Protein AF-A0A7R8X0D4-F1 (afdb_monomer_lite)

Radius of gyration: 21.08 Å; chains: 1; bounding box: 54×40×56 Å

Structure (mmCIF, N/CA/C/O backbone):
data_AF-A0A7R8X0D4-F1
#
_entry.id   AF-A0A7R8X0D4-F1
#
loop_
_atom_site.group_PDB
_atom_site.id
_atom_site.type_symbol
_atom_site.label_atom_id
_atom_site.label_alt_id
_atom_site.label_comp_id
_atom_site.label_asym_id
_atom_site.label_entity_id
_atom_site.label_seq_id
_atom_site.pdbx_PDB_ins_code
_atom_site.Cartn_x
_atom_site.Cartn_y
_atom_site.Cartn_z
_atom_site.occupancy
_atom_site.B_iso_or_equiv
_atom_site.auth_seq_id
_atom_site.auth_comp_id
_atom_site.auth_asym_id
_atom_site.auth_atom_id
_atom_site.pdbx_PDB_model_num
ATOM 1 N N . MET A 1 1 ? 10.640 -3.646 -10.335 1.00 88.88 1 MET A N 1
ATOM 2 C CA . MET A 1 1 ? 11.827 -2.993 -9.739 1.00 88.88 1 MET A CA 1
ATOM 3 C C . MET A 1 1 ? 11.578 -1.489 -9.757 1.00 88.88 1 MET A C 1
ATOM 5 O O . MET A 1 1 ? 11.240 -1.005 -10.831 1.00 88.88 1 MET A O 1
ATOM 9 N N . PRO A 1 2 ? 11.705 -0.766 -8.628 1.00 93.50 2 PRO A N 1
ATOM 10 C CA . PRO A 1 2 ? 11.582 0.695 -8.592 1.00 93.50 2 PRO A CA 1
ATOM 11 C C . PRO A 1 2 ? 12.563 1.398 -9.536 1.00 93.50 2 PRO A C 1
ATOM 13 O O . PRO A 1 2 ? 13.669 0.903 -9.765 1.00 93.50 2 PRO A O 1
ATOM 16 N N . LEU A 1 3 ? 12.187 2.575 -10.041 1.00 95.31 3 LEU A N 1
ATOM 17 C CA . LEU A 1 3 ? 12.964 3.289 -11.057 1.00 95.31 3 LEU A CA 1
ATOM 18 C C . LEU A 1 3 ? 14.412 3.579 -10.631 1.00 95.31 3 LEU A C 1
ATOM 20 O O . LEU A 1 3 ? 15.323 3.387 -11.431 1.00 95.31 3 LEU A O 1
ATOM 24 N N . GLU A 1 4 ? 14.651 3.999 -9.387 1.00 95.19 4 GLU A N 1
ATOM 25 C CA . GLU A 1 4 ? 16.015 4.282 -8.912 1.00 95.19 4 GLU A CA 1
ATOM 26 C C . GLU A 1 4 ? 16.893 3.025 -8.874 1.00 95.19 4 GLU A C 1
ATOM 28 O O . GLU A 1 4 ? 18.046 3.064 -9.298 1.00 95.19 4 GLU A O 1
ATOM 33 N N . GLN A 1 5 ? 16.335 1.877 -8.480 1.00 95.12 5 GLN A N 1
ATOM 34 C CA . GLN A 1 5 ? 17.054 0.601 -8.547 1.00 95.12 5 GLN A CA 1
ATOM 35 C C . GLN A 1 5 ? 17.355 0.215 -10.001 1.00 95.12 5 GLN A C 1
ATOM 37 O O . GLN A 1 5 ? 18.458 -0.236 -10.306 1.00 95.12 5 GLN A O 1
ATOM 42 N N . MET A 1 6 ? 16.412 0.459 -10.919 1.00 96.44 6 MET A N 1
ATOM 43 C CA . MET A 1 6 ? 16.622 0.216 -12.347 1.00 96.44 6 MET A CA 1
ATOM 44 C C . MET A 1 6 ? 17.713 1.133 -12.916 1.00 96.44 6 MET A C 1
ATOM 46 O O . MET A 1 6 ? 18.573 0.673 -13.662 1.00 96.44 6 MET A O 1
ATOM 50 N N . LYS A 1 7 ? 17.746 2.415 -12.535 1.00 97.50 7 LYS A N 1
ATOM 51 C CA . LYS A 1 7 ? 18.814 3.348 -12.930 1.00 97.50 7 LYS A CA 1
ATOM 52 C C . LYS A 1 7 ? 20.186 2.878 -12.452 1.00 97.50 7 LYS A C 1
ATOM 54 O O . LYS A 1 7 ? 21.132 2.914 -13.243 1.00 97.50 7 LYS A O 1
ATOM 59 N N . SER A 1 8 ? 20.290 2.412 -11.208 1.00 97.38 8 SER A N 1
ATOM 60 C CA . SER A 1 8 ? 21.533 1.847 -10.667 1.00 97.38 8 SER A CA 1
ATOM 61 C C . SER A 1 8 ? 21.972 0.612 -11.452 1.00 97.38 8 SER A C 1
ATOM 63 O O . SER A 1 8 ? 23.103 0.569 -11.926 1.00 97.38 8 SER A O 1
ATOM 65 N N . TRP A 1 9 ? 21.056 -0.323 -11.715 1.00 96.75 9 TRP A N 1
ATOM 66 C CA . TRP A 1 9 ? 21.341 -1.537 -12.488 1.00 96.75 9 TRP A CA 1
ATOM 67 C C . TRP A 1 9 ? 21.812 -1.241 -13.922 1.00 96.75 9 TRP A C 1
ATOM 69 O O . TRP A 1 9 ? 22.741 -1.873 -14.425 1.00 96.75 9 TRP A O 1
ATOM 79 N N . PHE A 1 10 ? 21.219 -0.245 -14.591 1.00 97.12 10 PHE A N 1
ATOM 80 C CA . PHE A 1 10 ? 21.691 0.203 -15.909 1.00 97.12 10 PHE A CA 1
ATOM 81 C C . PHE A 1 10 ? 23.085 0.841 -15.827 1.00 97.12 10 PHE A C 1
ATOM 83 O O . PHE A 1 10 ? 23.936 0.562 -16.675 1.00 97.12 10 PHE A O 1
ATOM 90 N N . SER A 1 11 ? 23.333 1.647 -14.792 1.00 96.31 11 SER A N 1
ATOM 91 C CA . SER A 1 11 ? 24.621 2.322 -14.581 1.00 96.31 11 SER A CA 1
ATOM 92 C C . SER A 1 11 ? 25.756 1.324 -14.335 1.00 96.31 11 SER A C 1
ATOM 94 O O . SER A 1 11 ? 26.822 1.451 -14.935 1.00 96.31 11 SER A O 1
ATOM 96 N N . GLU A 1 12 ? 25.511 0.276 -13.544 1.00 96.38 12 GLU A N 1
ATOM 97 C CA . GLU A 1 12 ? 26.451 -0.836 -13.316 1.00 96.38 12 GLU A CA 1
ATOM 98 C C . GLU A 1 12 ? 26.830 -1.570 -14.613 1.00 96.38 12 GLU A C 1
ATOM 100 O O . GLU A 1 12 ? 27.924 -2.121 -14.733 1.00 96.38 12 GLU A O 1
ATOM 105 N N . LYS A 1 13 ? 25.953 -1.535 -15.621 1.00 93.44 13 LYS A N 1
ATOM 106 C CA . LYS A 1 13 ? 26.149 -2.155 -16.942 1.00 93.44 13 LYS A CA 1
ATOM 107 C C . LYS A 1 13 ? 26.694 -1.193 -17.999 1.00 93.44 13 LYS A C 1
ATOM 109 O O . LYS A 1 13 ? 26.695 -1.521 -19.193 1.00 93.44 13 LYS A O 1
ATOM 114 N N . GLY A 1 14 ? 27.146 -0.014 -17.573 1.00 95.31 14 GLY A N 1
ATOM 115 C CA . GLY A 1 14 ? 27.717 1.012 -18.440 1.00 95.31 14 GLY A CA 1
ATOM 116 C C . GLY A 1 14 ? 26.693 1.717 -19.330 1.00 95.31 14 GLY A C 1
ATOM 117 O O . GLY A 1 14 ? 27.080 2.319 -20.331 1.00 95.31 14 GLY A O 1
ATOM 118 N N . GLU A 1 15 ? 25.400 1.642 -19.005 1.00 96.62 15 GLU A N 1
ATOM 119 C CA . GLU A 1 15 ? 24.364 2.409 -19.695 1.00 96.62 15 GLU A CA 1
ATOM 120 C C . GLU A 1 15 ? 24.004 3.675 -18.921 1.00 96.62 15 GLU A C 1
ATOM 122 O O . GLU A 1 15 ? 23.933 3.664 -17.692 1.00 96.62 15 GLU A O 1
ATOM 127 N N . PRO A 1 16 ? 23.697 4.776 -19.619 1.00 96.06 16 PRO A N 1
ATOM 128 C CA . PRO A 1 16 ? 23.249 5.987 -18.959 1.00 96.06 16 PRO A CA 1
ATOM 129 C C . PRO A 1 16 ? 21.852 5.799 -18.346 1.00 96.06 16 PRO A C 1
ATOM 131 O O . PRO A 1 16 ? 20.973 5.166 -18.936 1.00 96.06 16 PRO A O 1
ATOM 134 N N . ALA A 1 17 ? 21.610 6.440 -17.200 1.00 94.75 17 ALA A N 1
ATOM 135 C CA . ALA A 1 17 ? 20.380 6.302 -16.413 1.00 94.75 17 ALA A CA 1
ATOM 136 C C . ALA A 1 17 ? 19.076 6.585 -17.192 1.00 94.75 17 ALA A C 1
ATOM 138 O O . ALA A 1 17 ? 18.027 6.030 -16.870 1.00 94.75 17 ALA A O 1
ATOM 139 N N . PHE A 1 18 ? 19.109 7.404 -18.251 1.00 96.38 18 PHE A N 1
ATOM 140 C CA . PHE A 1 18 ? 17.915 7.655 -19.068 1.00 96.38 18 PHE A CA 1
ATOM 141 C C . PHE A 1 18 ? 17.433 6.407 -19.832 1.00 96.38 18 PHE A C 1
ATOM 143 O O . PHE A 1 18 ? 16.261 6.340 -20.199 1.00 96.38 18 PHE A O 1
ATOM 150 N N . ARG A 1 19 ? 18.297 5.405 -20.064 1.00 97.56 19 ARG A N 1
ATOM 151 C CA . ARG A 1 19 ? 17.894 4.123 -20.668 1.00 97.56 19 ARG A CA 1
ATOM 152 C C . ARG A 1 19 ? 16.987 3.324 -19.740 1.00 97.56 19 ARG A C 1
ATOM 154 O O . ARG A 1 19 ? 15.997 2.779 -20.218 1.00 97.56 19 ARG A O 1
ATOM 161 N N . ALA A 1 20 ? 17.255 3.348 -18.433 1.00 97.19 20 ALA A N 1
ATOM 162 C CA . ALA A 1 20 ? 16.349 2.781 -17.438 1.00 97.19 20 ALA A CA 1
ATOM 163 C C . ALA A 1 20 ? 14.970 3.448 -17.515 1.00 97.19 20 ALA A C 1
ATOM 165 O O . ALA A 1 20 ? 13.962 2.759 -17.581 1.00 97.19 20 ALA A O 1
ATOM 166 N N . VAL A 1 21 ? 14.920 4.782 -17.622 1.00 97.19 21 VAL A N 1
ATOM 167 C CA . VAL A 1 21 ? 13.653 5.523 -17.772 1.00 97.19 21 VAL A CA 1
ATOM 168 C C . VAL A 1 21 ? 12.889 5.095 -19.030 1.00 97.19 21 VAL A C 1
ATOM 170 O O . VAL A 1 21 ? 11.674 4.930 -18.981 1.00 97.19 21 VAL A O 1
ATOM 173 N N . GLN A 1 22 ? 13.574 4.890 -20.160 1.00 96.88 22 GLN A N 1
ATOM 174 C CA . GLN A 1 22 ? 12.923 4.419 -21.387 1.00 96.88 22 GLN A CA 1
ATOM 175 C C . GLN A 1 22 ? 12.294 3.035 -21.206 1.00 96.88 22 GLN A C 1
ATOM 177 O O . GLN A 1 22 ? 11.129 2.863 -21.558 1.00 96.88 22 GLN A O 1
ATOM 182 N N . VAL A 1 23 ? 13.039 2.077 -20.644 1.00 97.19 23 VAL A N 1
ATOM 183 C CA . VAL A 1 23 ? 12.527 0.724 -20.368 1.00 97.19 23 VAL A CA 1
ATOM 184 C C . VAL A 1 23 ? 11.370 0.774 -19.378 1.00 97.19 23 VAL A C 1
ATOM 186 O O . VAL A 1 23 ? 10.328 0.183 -19.631 1.00 97.19 23 VAL A O 1
ATOM 189 N N . TYR A 1 24 ? 11.506 1.543 -18.301 1.00 96.88 24 TYR A N 1
ATOM 190 C CA . TYR A 1 24 ? 10.478 1.692 -17.275 1.00 96.88 24 TYR A CA 1
ATOM 191 C C . TYR A 1 24 ? 9.136 2.163 -17.855 1.00 96.88 24 TYR A C 1
ATOM 193 O O . TYR A 1 24 ? 8.097 1.574 -17.563 1.00 96.88 24 TYR A O 1
ATOM 201 N N . LYS A 1 25 ? 9.157 3.154 -18.758 1.00 93.75 25 LYS A N 1
ATOM 202 C CA . LYS A 1 25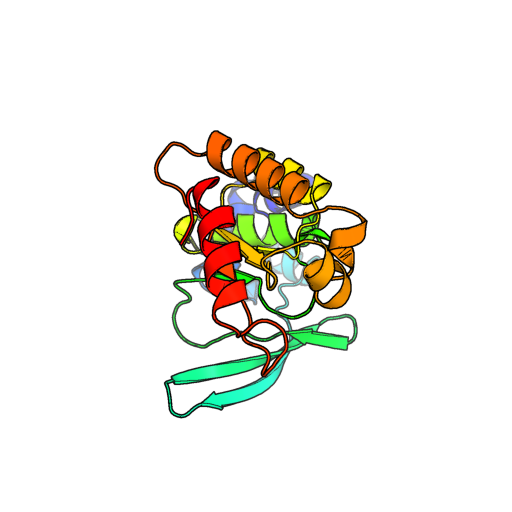 ? 7.947 3.627 -19.451 1.00 93.75 25 LYS A CA 1
ATOM 203 C C . LYS A 1 25 ? 7.360 2.572 -20.393 1.00 93.75 25 LYS A C 1
ATOM 205 O O . LYS A 1 25 ? 6.142 2.435 -20.448 1.00 93.75 25 LYS A O 1
ATOM 210 N N . TRP A 1 26 ? 8.191 1.816 -21.116 1.00 94.81 26 TRP A N 1
ATOM 211 C CA . TRP A 1 26 ? 7.699 0.711 -21.951 1.00 94.81 26 TRP A CA 1
ATOM 212 C C . TRP A 1 26 ? 6.967 -0.344 -21.125 1.00 94.81 26 TRP A C 1
ATOM 214 O O . TRP A 1 26 ? 5.867 -0.748 -21.492 1.00 94.81 26 TRP A O 1
ATOM 224 N N . VAL A 1 27 ? 7.542 -0.728 -19.987 1.00 93.94 27 VAL A N 1
ATOM 225 C CA . VAL A 1 27 ? 6.950 -1.736 -19.104 1.00 93.94 27 VAL A CA 1
ATOM 226 C C . VAL A 1 27 ? 5.653 -1.225 -18.484 1.00 93.94 27 VAL A C 1
ATOM 228 O O . VAL A 1 27 ? 4.626 -1.888 -18.572 1.00 93.94 27 VAL A O 1
ATOM 231 N N . HIS A 1 28 ? 5.673 -0.043 -17.869 1.00 90.44 28 HIS A N 1
ATOM 232 C CA . HIS A 1 28 ? 4.577 0.379 -16.994 1.00 90.44 28 HIS A CA 1
ATOM 233 C C . HIS A 1 28 ? 3.523 1.263 -17.667 1.00 90.44 28 HIS A C 1
ATOM 235 O O . HIS A 1 28 ? 2.354 1.170 -17.308 1.00 90.44 28 HIS A O 1
ATOM 241 N N . GLN A 1 29 ? 3.897 2.090 -18.649 1.00 86.81 29 GLN A N 1
ATOM 242 C CA . GLN A 1 29 ? 2.937 2.937 -19.371 1.00 86.81 29 GLN A CA 1
ATOM 243 C C . GLN A 1 29 ? 2.408 2.257 -20.632 1.00 86.81 29 GLN A C 1
ATOM 245 O O . GLN A 1 29 ? 1.229 2.393 -20.950 1.00 86.81 29 GLN A O 1
ATOM 250 N N . ALA A 1 30 ? 3.274 1.548 -21.363 1.00 86.69 30 ALA A N 1
ATOM 251 C CA . ALA A 1 30 ? 2.885 0.862 -22.595 1.00 86.69 30 ALA A CA 1
ATOM 252 C C . ALA A 1 30 ? 2.497 -0.611 -22.380 1.00 86.69 30 ALA A C 1
ATOM 254 O O . ALA A 1 30 ? 1.930 -1.209 -23.290 1.00 86.69 30 ALA A O 1
ATOM 255 N N . GLY A 1 31 ? 2.777 -1.191 -21.204 1.00 87.94 31 GLY A N 1
ATOM 256 C CA . GLY A 1 31 ? 2.448 -2.587 -20.901 1.00 87.94 31 GLY A CA 1
ATOM 257 C C . GLY A 1 31 ? 3.241 -3.600 -21.730 1.00 87.94 31 GLY A C 1
ATOM 258 O O . GLY A 1 31 ? 2.744 -4.692 -21.980 1.00 87.94 31 GLY A O 1
ATOM 259 N N . VAL A 1 32 ? 4.433 -3.230 -22.208 1.00 91.19 32 VAL A N 1
ATOM 260 C CA . VAL A 1 32 ? 5.267 -4.076 -23.072 1.00 91.19 32 VAL A CA 1
ATOM 261 C C . VAL A 1 32 ? 6.242 -4.890 -22.228 1.00 91.19 32 VAL A C 1
ATOM 263 O O . VAL A 1 32 ? 7.079 -4.328 -21.519 1.00 91.19 32 VAL A O 1
ATOM 266 N N . ASP A 1 33 ? 6.161 -6.210 -22.352 1.00 93.44 33 ASP A N 1
ATOM 267 C CA . ASP A 1 33 ? 7.028 -7.196 -21.698 1.00 93.44 33 ASP A CA 1
ATOM 268 C C . ASP A 1 33 ? 8.130 -7.760 -22.619 1.00 93.44 33 ASP A C 1
ATOM 270 O O . ASP A 1 33 ? 9.080 -8.382 -22.146 1.00 93.44 33 ASP A O 1
ATOM 274 N N . ASP A 1 34 ? 8.071 -7.476 -23.922 1.00 94.81 34 ASP A N 1
ATOM 275 C CA . ASP A 1 34 ? 9.092 -7.861 -24.899 1.00 94.81 34 ASP A CA 1
ATOM 276 C C . ASP A 1 34 ? 10.093 -6.724 -25.182 1.00 94.81 34 ASP A C 1
ATOM 278 O O . ASP A 1 34 ? 9.776 -5.699 -25.798 1.00 94.81 34 ASP A O 1
ATOM 282 N N . PHE A 1 35 ? 11.359 -6.931 -24.806 1.00 97.50 35 PHE A N 1
ATOM 283 C CA . PHE A 1 35 ? 12.447 -5.993 -25.100 1.00 97.50 35 PHE A CA 1
ATOM 284 C C . PHE A 1 35 ? 12.652 -5.743 -26.599 1.00 97.50 35 PHE A C 1
ATOM 286 O O . PHE A 1 35 ? 13.114 -4.662 -26.979 1.00 97.50 35 PHE A O 1
ATOM 293 N N . SER A 1 36 ? 12.323 -6.701 -27.470 1.00 95.88 36 SER A N 1
ATOM 294 C CA . SER A 1 36 ? 12.496 -6.556 -28.918 1.00 95.88 36 SER A CA 1
ATOM 295 C C . SER A 1 36 ? 11.614 -5.432 -29.487 1.00 95.88 36 SER A C 1
ATOM 297 O O . SER A 1 36 ? 12.058 -4.674 -30.363 1.00 95.88 36 SER A O 1
ATOM 299 N N . ALA A 1 37 ? 10.433 -5.225 -28.895 1.00 95.06 37 ALA A N 1
ATOM 300 C CA . ALA A 1 37 ? 9.449 -4.220 -29.288 1.00 95.06 37 ALA A CA 1
ATOM 301 C C . ALA A 1 37 ? 9.828 -2.777 -28.892 1.00 95.06 37 ALA A C 1
ATOM 303 O O . ALA A 1 37 ? 9.245 -1.820 -29.404 1.00 95.06 37 ALA A O 1
ATOM 304 N N . MET A 1 38 ? 10.838 -2.582 -28.036 1.00 97.19 38 MET A N 1
ATOM 305 C CA . MET A 1 38 ? 11.229 -1.263 -27.518 1.00 97.19 38 MET A CA 1
ATOM 306 C C . MET A 1 38 ? 12.053 -0.454 -28.542 1.00 97.19 38 MET A C 1
ATOM 308 O O . MET A 1 38 ? 13.278 -0.347 -28.460 1.00 97.19 38 MET A O 1
ATOM 312 N N . THR A 1 39 ? 11.383 0.124 -29.544 1.00 94.88 39 THR A N 1
ATOM 313 C CA . THR A 1 39 ? 12.004 0.727 -30.748 1.00 94.88 39 THR A CA 1
ATOM 314 C C . THR A 1 39 ? 12.932 1.920 -30.496 1.00 94.88 39 THR A C 1
ATOM 316 O O . THR A 1 39 ? 13.782 2.216 -31.335 1.00 94.88 39 THR A O 1
ATOM 319 N N . ASN A 1 40 ? 12.814 2.592 -29.349 1.00 94.69 40 ASN A N 1
ATOM 320 C CA . ASN A 1 40 ? 13.672 3.721 -28.962 1.00 94.69 40 ASN A CA 1
ATOM 321 C C . ASN A 1 40 ? 14.978 3.296 -28.246 1.00 94.69 40 ASN A C 1
ATOM 323 O O . ASN A 1 40 ? 15.774 4.155 -27.839 1.00 94.69 40 ASN A O 1
ATOM 327 N N . LEU A 1 41 ? 15.219 1.987 -28.113 1.00 96.56 41 LEU A N 1
ATOM 328 C CA . LEU A 1 41 ? 16.467 1.398 -27.630 1.00 96.56 41 LEU A CA 1
ATOM 329 C C . LEU A 1 41 ? 17.349 0.950 -28.804 1.00 96.56 41 LEU A C 1
ATOM 331 O O . LEU A 1 41 ? 16.871 0.512 -29.853 1.00 96.56 41 LEU A O 1
ATOM 335 N N . SER A 1 42 ? 18.670 1.020 -28.624 1.00 96.44 42 SER A N 1
ATOM 336 C CA . SER A 1 42 ? 19.603 0.508 -29.633 1.00 96.44 42 SER A CA 1
ATOM 337 C C . SER A 1 42 ? 19.448 -1.011 -29.791 1.00 96.44 42 SER A C 1
ATOM 339 O O . SER A 1 42 ? 19.075 -1.713 -28.850 1.00 96.44 42 SER A O 1
ATOM 341 N N . LYS A 1 43 ? 19.754 -1.542 -30.983 1.00 96.56 43 LYS A N 1
ATOM 342 C CA . LYS A 1 43 ? 19.737 -2.995 -31.236 1.00 96.56 43 LYS A CA 1
ATOM 343 C C . LYS A 1 43 ? 20.616 -3.750 -30.227 1.00 96.56 43 LYS A C 1
ATOM 345 O O . LYS A 1 43 ? 20.134 -4.670 -29.580 1.00 96.56 43 LYS A O 1
ATOM 350 N N . LYS A 1 44 ? 21.842 -3.257 -30.012 1.00 96.62 44 LYS A N 1
ATOM 351 C CA . LYS A 1 44 ? 22.798 -3.800 -29.035 1.00 96.62 44 LYS A CA 1
ATOM 352 C C . LYS A 1 44 ? 22.219 -3.871 -27.615 1.00 96.62 44 LYS A C 1
ATOM 354 O O . LYS A 1 44 ? 22.428 -4.860 -26.922 1.00 96.62 44 LYS A O 1
ATOM 359 N N . LEU A 1 45 ? 21.505 -2.831 -27.172 1.00 96.94 45 LEU A N 1
ATOM 360 C CA . LEU A 1 45 ? 20.914 -2.805 -25.832 1.00 96.94 45 LEU A CA 1
ATOM 361 C C . LEU A 1 45 ? 19.769 -3.816 -25.702 1.00 96.94 45 LEU A C 1
ATOM 363 O O . LEU A 1 45 ? 19.728 -4.540 -24.714 1.00 96.94 45 LEU A O 1
ATOM 367 N N . ARG A 1 46 ? 18.879 -3.901 -26.700 1.00 97.50 46 ARG A N 1
ATOM 368 C CA . ARG A 1 46 ? 17.783 -4.886 -26.706 1.00 97.50 46 ARG A CA 1
ATOM 369 C C . ARG A 1 46 ? 18.305 -6.318 -26.653 1.00 97.50 46 ARG A C 1
ATOM 371 O O . ARG A 1 46 ? 17.864 -7.085 -25.809 1.00 97.50 46 ARG A O 1
ATOM 378 N N . GLU A 1 47 ? 19.282 -6.645 -27.498 1.00 96.56 47 GLU A N 1
ATOM 379 C CA . GLU A 1 47 ? 19.906 -7.976 -27.533 1.00 96.56 47 GLU A CA 1
ATOM 380 C C . GLU A 1 47 ? 20.520 -8.355 -26.182 1.00 96.56 47 GLU A C 1
ATOM 382 O O . GLU A 1 47 ? 20.349 -9.482 -25.728 1.00 96.56 47 GLU A O 1
ATOM 387 N N . ARG A 1 48 ? 21.177 -7.408 -25.500 1.00 96.25 48 ARG A N 1
ATOM 388 C CA . ARG A 1 48 ? 21.718 -7.658 -24.160 1.00 96.25 48 ARG A CA 1
ATOM 389 C C . ARG A 1 48 ? 20.619 -7.853 -23.111 1.00 96.25 48 ARG A C 1
ATOM 391 O O . ARG A 1 48 ? 20.727 -8.765 -22.300 1.00 96.25 48 ARG A O 1
ATOM 398 N N . LEU A 1 49 ? 19.571 -7.023 -23.117 1.00 96.81 49 LEU A N 1
ATOM 399 C CA . LEU A 1 49 ? 18.471 -7.126 -22.146 1.00 96.81 49 LEU A CA 1
ATOM 400 C C . LEU A 1 49 ? 17.738 -8.468 -22.241 1.00 96.81 49 LEU A C 1
ATOM 402 O O . LEU A 1 49 ? 17.437 -9.043 -21.206 1.00 96.81 49 LEU A O 1
ATOM 406 N N . ILE A 1 50 ? 17.539 -8.994 -23.453 1.00 96.25 50 ILE A N 1
ATOM 407 C CA . ILE A 1 50 ? 16.932 -10.319 -23.685 1.00 96.25 50 ILE A CA 1
ATOM 408 C C . ILE A 1 50 ? 17.737 -11.449 -23.020 1.00 96.25 50 ILE A C 1
ATOM 410 O O . ILE A 1 50 ? 17.169 -12.465 -22.635 1.00 96.25 50 ILE A O 1
ATOM 414 N N . ILE A 1 51 ? 19.057 -11.289 -22.897 1.00 96.38 51 ILE A N 1
ATOM 415 C CA . ILE A 1 51 ? 19.945 -12.297 -22.300 1.00 96.38 51 ILE A CA 1
ATOM 416 C C . ILE A 1 51 ? 20.031 -12.134 -20.776 1.00 96.38 51 ILE A C 1
ATOM 418 O O . ILE A 1 51 ? 20.151 -13.121 -20.055 1.00 96.38 51 ILE A O 1
ATOM 422 N N . GLU A 1 52 ? 20.019 -10.896 -20.279 1.00 95.50 52 GLU A N 1
ATOM 423 C CA . GLU A 1 52 ? 20.358 -10.584 -18.884 1.00 95.50 52 GLU A CA 1
ATOM 424 C C . GLU A 1 52 ? 19.151 -10.317 -17.973 1.00 95.50 52 GLU A C 1
ATOM 426 O O . GLU A 1 52 ? 19.325 -10.240 -16.755 1.00 95.50 52 GLU A O 1
ATOM 431 N N . ALA A 1 53 ? 17.956 -10.122 -18.530 1.00 95.81 53 ALA A N 1
ATOM 432 C CA . ALA A 1 53 ? 16.763 -9.754 -17.779 1.00 95.81 53 ALA A CA 1
ATOM 433 C C . ALA A 1 53 ? 15.491 -10.355 -18.391 1.00 95.81 53 ALA A C 1
ATOM 435 O O . ALA A 1 53 ? 15.456 -10.751 -19.553 1.00 95.81 53 ALA A O 1
ATOM 436 N N . GLU A 1 54 ? 14.415 -10.352 -17.608 1.00 95.75 54 GLU A N 1
ATOM 437 C CA . GLU A 1 54 ? 13.065 -10.664 -18.072 1.00 95.75 54 GLU A CA 1
ATOM 438 C C . GLU A 1 54 ? 12.055 -9.665 -17.494 1.00 95.75 54 GLU A C 1
ATOM 440 O O . GLU A 1 54 ? 12.280 -9.067 -16.437 1.00 95.75 54 GLU A O 1
ATOM 445 N N . ILE A 1 55 ? 10.933 -9.487 -18.192 1.00 94.75 55 ILE A N 1
ATOM 446 C CA . ILE A 1 55 ? 9.755 -8.780 -17.690 1.00 94.75 55 ILE A CA 1
ATOM 447 C C . ILE A 1 55 ? 8.652 -9.823 -17.597 1.00 94.75 55 ILE A C 1
ATOM 449 O O . ILE A 1 55 ? 8.136 -10.277 -18.612 1.00 94.75 55 ILE A O 1
ATOM 453 N N . LYS A 1 56 ? 8.320 -10.238 -16.376 1.00 90.56 56 LYS A N 1
ATOM 454 C CA . LYS A 1 56 ? 7.361 -11.317 -16.153 1.00 90.56 56 LYS A CA 1
ATOM 455 C C . LYS A 1 56 ? 6.321 -10.912 -15.123 1.00 90.56 56 LYS A C 1
ATOM 457 O O . LYS A 1 56 ? 6.633 -10.735 -13.945 1.00 90.56 56 LYS A O 1
ATOM 462 N N . ALA A 1 57 ? 5.084 -10.754 -15.582 1.00 86.19 57 ALA A N 1
ATOM 463 C CA . ALA A 1 57 ? 3.932 -10.625 -14.703 1.00 86.19 57 ALA A CA 1
ATOM 464 C C . ALA A 1 57 ? 3.514 -12.009 -14.158 1.00 86.19 57 ALA A C 1
ATOM 466 O O . ALA A 1 57 ? 3.818 -13.028 -14.783 1.00 86.19 57 ALA A O 1
ATOM 467 N N . PRO A 1 58 ? 2.827 -12.072 -13.004 1.00 83.25 58 PRO A N 1
ATOM 468 C CA . PRO A 1 58 ? 2.212 -13.306 -12.519 1.00 83.25 58 PRO A CA 1
ATOM 469 C C . PRO A 1 58 ? 1.206 -13.883 -13.527 1.00 83.25 58 PRO A C 1
ATOM 471 O O . PRO A 1 58 ? 0.434 -13.134 -14.125 1.00 83.25 58 PRO A O 1
ATOM 474 N N . ASP A 1 59 ? 1.164 -15.209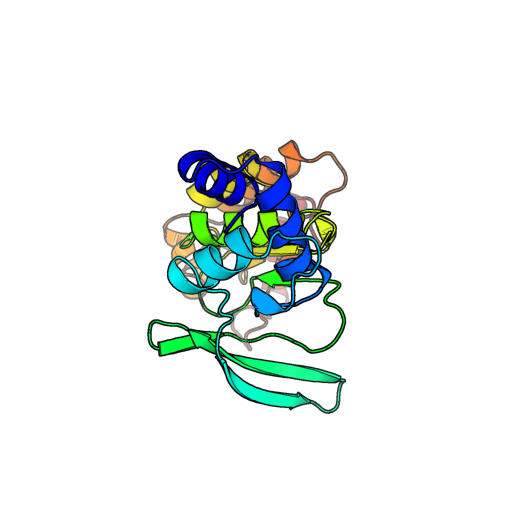 -13.668 1.00 78.19 59 ASP A N 1
ATOM 475 C CA . ASP A 1 59 ? 0.212 -15.877 -14.567 1.00 78.19 59 ASP A CA 1
ATOM 476 C C . ASP A 1 59 ? -1.214 -15.773 -14.017 1.00 78.19 59 ASP A C 1
ATOM 478 O O . ASP A 1 59 ? -1.424 -16.032 -12.838 1.00 78.19 59 ASP A O 1
ATOM 482 N N . VAL A 1 60 ? -2.225 -15.491 -14.837 1.00 77.94 60 VAL A N 1
ATOM 483 C CA . VAL A 1 60 ? -3.630 -15.588 -14.398 1.00 77.94 60 VAL A CA 1
ATOM 484 C C . VAL A 1 60 ? -4.062 -17.060 -14.403 1.00 77.94 60 VAL A C 1
ATOM 486 O O . VAL A 1 60 ? -4.188 -17.686 -15.450 1.00 77.94 60 VAL A O 1
ATOM 489 N N . VAL A 1 61 ? -4.296 -17.625 -13.222 1.00 78.31 61 VAL A N 1
ATOM 490 C CA . VAL A 1 61 ? -4.833 -18.976 -12.980 1.00 78.31 61 VAL A CA 1
ATOM 491 C C . VAL A 1 61 ? -6.343 -19.028 -13.159 1.00 78.31 61 VAL A C 1
ATOM 493 O O . VAL A 1 61 ? -6.871 -20.034 -13.625 1.00 78.31 61 VAL A O 1
ATOM 496 N N . MET A 1 62 ? -7.048 -17.979 -12.743 1.00 74.81 62 MET A N 1
ATOM 497 C CA . MET A 1 62 ? -8.506 -17.954 -12.761 1.00 74.81 62 MET A CA 1
ATOM 498 C C . MET A 1 62 ? -9.012 -16.553 -13.053 1.00 74.81 62 MET A C 1
ATOM 500 O O . MET A 1 62 ? -8.405 -15.567 -12.647 1.00 74.81 62 MET A O 1
ATOM 504 N N . ASP A 1 63 ? -10.152 -16.486 -13.723 1.00 79.94 63 ASP A N 1
ATOM 505 C CA . ASP A 1 63 ? -10.853 -15.252 -14.023 1.00 79.94 63 ASP A CA 1
ATOM 506 C C . ASP A 1 63 ? -12.349 -15.456 -13.790 1.00 79.94 63 ASP A C 1
ATOM 508 O O . ASP A 1 63 ? -12.982 -16.287 -14.442 1.00 79.94 63 ASP A O 1
ATOM 512 N N . GLN A 1 64 ? -12.892 -14.744 -12.807 1.00 78.44 64 GLN A N 1
ATOM 513 C CA . GLN A 1 64 ? -14.282 -14.832 -12.387 1.00 78.44 64 GLN A CA 1
ATOM 514 C C . GLN A 1 64 ? -14.964 -13.470 -12.547 1.00 78.44 64 GLN A C 1
ATOM 516 O O . GLN A 1 64 ? -14.918 -12.638 -11.634 1.00 78.44 64 GLN A O 1
ATOM 521 N N . PRO A 1 65 ? -15.612 -13.212 -13.692 1.00 80.94 65 PRO A N 1
ATOM 522 C CA . PRO A 1 65 ? -16.478 -12.054 -13.836 1.00 80.94 65 PRO A CA 1
ATOM 523 C C . PRO A 1 65 ? -17.769 -12.231 -13.021 1.00 80.94 65 PRO A C 1
ATOM 525 O O . PRO A 1 65 ? -18.351 -13.313 -12.962 1.00 80.94 65 PRO A O 1
ATOM 528 N N . SER A 1 66 ? -18.231 -11.141 -12.419 1.00 83.19 66 SER A N 1
ATOM 529 C CA . SER A 1 66 ? -19.495 -11.011 -11.694 1.00 83.19 66 SER A CA 1
ATOM 530 C C . SER A 1 66 ? -20.488 -10.168 -12.500 1.00 83.19 66 SER A C 1
ATOM 532 O O . SER A 1 66 ? -20.114 -9.358 -13.351 1.00 83.19 66 SER A O 1
ATOM 534 N N . SER A 1 67 ? -21.781 -10.334 -12.217 1.00 81.00 67 SER A N 1
ATOM 535 C CA . SER A 1 67 ? -22.872 -9.619 -12.890 1.00 81.00 67 SER A CA 1
ATOM 536 C C . SER A 1 67 ? -22.898 -8.110 -12.621 1.00 81.00 67 SER A C 1
ATOM 538 O O . SER A 1 67 ? -23.515 -7.367 -13.378 1.00 81.00 67 SER A O 1
ATOM 540 N N . ASP A 1 68 ? -22.248 -7.649 -11.553 1.00 81.88 68 ASP A N 1
ATOM 541 C CA . ASP A 1 68 ? -22.151 -6.234 -11.162 1.00 81.88 68 ASP A CA 1
ATOM 542 C C . ASP A 1 68 ? -20.960 -5.497 -11.810 1.00 81.88 68 ASP A C 1
ATOM 544 O O . ASP A 1 68 ? -20.753 -4.306 -11.570 1.00 81.88 68 ASP A O 1
ATOM 548 N N . GLY A 1 69 ? -20.184 -6.187 -12.653 1.00 74.81 69 GLY A N 1
ATOM 549 C CA . GLY A 1 69 ? -18.982 -5.653 -13.291 1.00 74.81 69 GLY A CA 1
ATOM 550 C C . GLY A 1 69 ? -17.704 -5.830 -12.468 1.00 74.81 69 GLY A C 1
ATOM 551 O O . GLY A 1 69 ? -16.637 -5.442 -12.948 1.00 74.81 69 GLY A O 1
ATOM 552 N N . THR A 1 70 ? -17.789 -6.431 -11.275 1.00 76.00 70 THR A N 1
ATOM 553 C CA . THR A 1 70 ? -16.621 -6.918 -10.532 1.00 76.00 70 THR A CA 1
ATOM 554 C C . THR A 1 70 ? -15.996 -8.081 -11.295 1.00 76.00 70 THR A C 1
ATOM 556 O O . THR A 1 70 ? -16.699 -8.912 -11.869 1.00 76.00 70 THR A O 1
ATOM 559 N N . ARG A 1 71 ? -14.669 -8.165 -11.319 1.00 73.00 71 ARG A N 1
ATOM 560 C CA . ARG A 1 71 ? -13.951 -9.272 -11.947 1.00 73.00 71 ARG A CA 1
ATOM 561 C C . ARG A 1 71 ? -12.812 -9.706 -11.053 1.00 73.00 71 ARG A C 1
ATOM 563 O O . ARG A 1 71 ? -11.935 -8.925 -10.721 1.00 73.00 71 ARG A O 1
ATOM 570 N N . LYS A 1 72 ? -12.846 -10.958 -10.638 1.00 71.75 72 LYS A N 1
ATOM 571 C CA . LYS A 1 72 ? -11.899 -11.521 -9.691 1.00 71.75 72 LYS A CA 1
ATOM 572 C C . LYS A 1 72 ? -10.906 -12.382 -10.450 1.00 71.75 72 LYS A C 1
ATOM 574 O O . LYS A 1 72 ? -11.258 -13.464 -10.917 1.00 71.75 72 LYS A O 1
ATOM 579 N N . TRP A 1 73 ? -9.671 -11.915 -10.568 1.00 74.75 73 TRP A N 1
ATOM 580 C CA . TRP A 1 73 ? -8.588 -12.785 -11.023 1.00 74.75 73 TRP A CA 1
ATOM 581 C C . TRP A 1 73 ? -8.016 -13.619 -9.894 1.00 74.75 73 TRP A C 1
ATOM 583 O O . TRP A 1 73 ? -8.194 -13.303 -8.730 1.00 74.75 73 TRP A O 1
ATOM 593 N N . LEU A 1 74 ? -7.324 -14.688 -10.248 1.00 71.62 74 LEU A N 1
ATOM 594 C CA . LEU A 1 74 ? -6.427 -15.420 -9.377 1.00 71.62 74 LEU A CA 1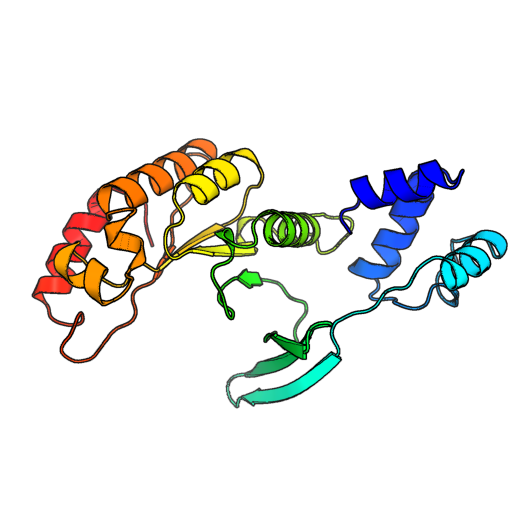
ATOM 595 C C . LEU A 1 74 ? -5.102 -15.515 -10.125 1.00 71.62 74 LEU A C 1
ATOM 597 O O . LEU A 1 74 ? -5.054 -16.151 -11.164 1.00 71.62 74 LEU A O 1
ATOM 601 N N . PHE A 1 75 ? -4.049 -14.870 -9.654 1.00 75.38 75 PHE A N 1
ATOM 602 C CA . PHE A 1 75 ? -2.705 -14.908 -10.219 1.00 75.38 75 PHE A CA 1
ATOM 603 C C . PHE A 1 75 ? -1.918 -16.056 -9.609 1.00 75.38 75 PHE A C 1
ATOM 605 O O . PHE A 1 75 ? -2.190 -16.372 -8.470 1.00 75.38 75 PHE A O 1
ATOM 612 N N . ARG A 1 76 ? -0.929 -16.640 -10.283 1.00 68.44 76 ARG A N 1
ATOM 613 C CA . ARG A 1 76 ? 0.055 -17.563 -9.710 1.00 68.44 76 ARG A CA 1
ATOM 614 C C . ARG A 1 76 ? 1.339 -16.801 -9.450 1.00 68.44 76 ARG A C 1
ATOM 616 O O . ARG A 1 76 ? 1.904 -16.195 -10.358 1.00 68.44 76 ARG A O 1
ATOM 623 N N . LEU A 1 77 ? 1.816 -16.862 -8.222 1.00 73.50 77 LEU A N 1
ATOM 624 C CA . LEU A 1 77 ? 3.121 -16.362 -7.835 1.00 73.50 77 LEU A CA 1
ATOM 625 C C . LEU A 1 77 ? 4.204 -17.398 -8.154 1.00 73.50 77 LEU A C 1
ATOM 627 O O . LEU A 1 77 ? 3.936 -18.588 -8.311 1.00 73.50 77 LEU A O 1
ATOM 631 N N . HIS A 1 78 ? 5.450 -16.935 -8.230 1.00 61.06 78 HIS A N 1
ATOM 632 C CA . HIS A 1 78 ? 6.620 -17.775 -8.502 1.00 61.06 78 HIS A CA 1
ATOM 633 C C . HIS A 1 78 ? 6.848 -18.876 -7.447 1.00 61.06 78 HIS A C 1
ATOM 635 O O . HIS A 1 78 ? 7.490 -19.879 -7.745 1.00 61.06 78 HIS A O 1
ATOM 641 N N . ASP A 1 79 ? 6.306 -18.705 -6.238 1.00 65.50 79 ASP A N 1
ATOM 642 C CA . ASP A 1 79 ? 6.322 -19.674 -5.136 1.00 65.50 79 ASP A CA 1
ATOM 643 C C . ASP A 1 79 ? 5.100 -20.619 -5.130 1.00 65.50 79 ASP A C 1
ATOM 645 O O . ASP A 1 79 ? 4.976 -21.477 -4.256 1.00 65.50 79 ASP A O 1
ATOM 649 N N . GLY A 1 80 ? 4.195 -20.477 -6.105 1.00 51.28 80 GLY A N 1
ATOM 650 C CA . GLY A 1 80 ? 2.977 -21.272 -6.247 1.00 51.28 80 GLY A CA 1
ATOM 651 C C . GLY A 1 80 ? 1.730 -20.707 -5.552 1.00 51.28 80 GLY A C 1
ATOM 652 O O . GLY A 1 80 ? 0.661 -21.299 -5.708 1.00 51.28 80 GLY A O 1
ATOM 653 N N . GLN A 1 81 ? 1.813 -19.584 -4.827 1.00 53.62 81 GLN A N 1
ATOM 654 C CA . GLN A 1 81 ? 0.652 -18.937 -4.184 1.00 53.62 81 GLN A CA 1
ATOM 655 C C . GLN A 1 81 ? -0.206 -18.142 -5.178 1.00 53.62 81 GLN A C 1
ATOM 657 O O . GLN A 1 81 ? 0.163 -18.029 -6.345 1.00 53.62 81 GLN A O 1
ATOM 662 N N . CYS A 1 82 ? -1.363 -17.605 -4.753 1.00 39.62 82 CYS A N 1
ATOM 663 C CA . CYS A 1 82 ? -2.257 -16.882 -5.659 1.00 39.62 82 CYS A CA 1
ATOM 664 C C . CYS A 1 82 ? -2.875 -15.549 -5.157 1.00 39.62 82 CYS A C 1
ATOM 666 O O . CYS A 1 82 ? -3.099 -15.413 -3.961 1.00 39.62 82 CYS A O 1
ATOM 668 N N . ILE A 1 83 ? -3.154 -14.567 -6.051 1.00 52.06 83 ILE A N 1
ATOM 669 C CA . ILE A 1 83 ? -3.612 -13.167 -5.734 1.00 52.06 83 ILE A CA 1
ATOM 670 C C . ILE A 1 83 ? -4.765 -12.683 -6.654 1.00 52.06 83 ILE A C 1
ATOM 672 O O . ILE A 1 83 ? -4.903 -13.226 -7.731 1.00 52.06 83 ILE A O 1
ATOM 676 N N . GLU A 1 84 ? -5.571 -11.661 -6.315 1.00 48.78 84 GLU A N 1
ATOM 677 C CA . GLU A 1 84 ? -6.762 -11.220 -7.093 1.00 48.78 84 GLU A CA 1
ATOM 678 C C . GLU A 1 84 ? -6.738 -9.740 -7.569 1.00 48.78 84 GLU A C 1
ATOM 680 O O . GLU A 1 84 ? -6.311 -8.887 -6.797 1.00 48.78 84 GLU A O 1
ATOM 685 N N . VAL A 1 85 ? -7.182 -9.398 -8.807 1.00 54.56 85 VAL A N 1
ATOM 686 C CA . VAL A 1 85 ? -7.249 -8.004 -9.388 1.00 54.56 85 VAL A CA 1
ATOM 687 C C . VAL A 1 85 ? -8.457 -7.841 -10.390 1.00 54.56 85 VAL A C 1
ATOM 689 O O . VAL A 1 85 ? -9.106 -8.854 -10.636 1.00 54.56 85 VAL A O 1
ATOM 692 N N . ASN A 1 86 ? -8.767 -6.629 -10.949 1.00 46.06 86 ASN A N 1
ATOM 693 C CA . ASN A 1 86 ? -9.917 -6.250 -11.852 1.00 46.06 86 ASN A CA 1
ATOM 694 C C . ASN A 1 86 ? -9.570 -5.475 -13.195 1.00 46.06 86 ASN A C 1
ATOM 696 O O . ASN A 1 86 ? -8.553 -4.786 -13.248 1.00 46.06 86 ASN A O 1
ATOM 700 N N . GLU A 1 87 ? -10.445 -5.488 -14.245 1.00 47.97 87 GLU A N 1
ATOM 701 C CA . GLU A 1 87 ? -10.178 -5.171 -15.702 1.00 47.97 87 GLU A CA 1
ATOM 702 C C . GLU A 1 87 ? -10.612 -3.807 -16.313 1.00 47.97 87 GLU A C 1
ATOM 704 O O . GLU A 1 87 ? -11.016 -3.712 -17.472 1.00 47.97 87 GLU A O 1
ATOM 709 N N . ARG A 1 88 ? -10.502 -2.696 -15.586 1.00 54.78 88 ARG A N 1
ATOM 710 C CA . ARG A 1 88 ? -10.557 -1.335 -16.184 1.00 54.78 88 ARG A CA 1
ATOM 711 C C . ARG A 1 88 ? -9.179 -0.680 -16.057 1.00 54.78 88 ARG A C 1
ATOM 713 O O . ARG A 1 88 ? -8.409 -1.175 -15.236 1.00 54.78 88 ARG A O 1
ATOM 720 N N . PRO A 1 89 ? -8.837 0.412 -16.788 1.00 68.12 89 PRO A N 1
ATOM 721 C CA . PRO A 1 89 ? -7.661 1.199 -16.420 1.00 68.12 89 PRO A CA 1
ATOM 722 C C . PRO A 1 89 ? -7.765 1.493 -14.926 1.00 68.12 89 PRO A C 1
ATOM 724 O O . PRO A 1 89 ? -8.748 2.082 -14.462 1.00 68.12 89 PRO A O 1
ATOM 727 N N . VAL A 1 90 ? -6.824 0.929 -14.173 1.00 78.75 90 VAL A N 1
ATOM 728 C CA . VAL A 1 90 ? -6.929 0.836 -12.723 1.00 78.75 90 VAL A CA 1
ATOM 729 C C . VAL A 1 90 ? -6.830 2.250 -12.193 1.00 78.75 90 VAL A C 1
ATOM 731 O O . VAL A 1 90 ? -5.794 2.891 -12.299 1.00 78.75 90 VAL A O 1
ATOM 734 N N . THR A 1 91 ? -7.935 2.765 -11.667 1.00 83.38 91 THR A N 1
ATOM 735 C CA . THR A 1 91 ? -7.956 4.108 -11.083 1.00 83.38 91 THR A CA 1
ATOM 736 C C . THR A 1 91 ? -7.657 4.063 -9.599 1.00 83.38 91 THR A C 1
ATOM 738 O O . THR A 1 91 ? -7.131 5.032 -9.069 1.00 83.38 91 THR A O 1
ATOM 741 N N . ASN A 1 92 ? -7.959 2.947 -8.935 1.00 86.62 92 ASN A N 1
ATOM 742 C CA . ASN A 1 92 ? -7.810 2.758 -7.503 1.00 86.62 92 ASN A CA 1
ATOM 743 C C . ASN A 1 92 ? -7.229 1.372 -7.212 1.00 86.62 92 ASN A C 1
ATOM 745 O O . ASN A 1 92 ? -7.688 0.380 -7.773 1.00 86.62 92 ASN A O 1
ATOM 749 N N . VAL A 1 93 ? -6.261 1.317 -6.301 1.00 91.38 93 VAL A N 1
ATOM 750 C CA . VAL A 1 93 ? -5.657 0.088 -5.784 1.00 91.38 93 VAL A CA 1
ATOM 751 C C . VAL A 1 93 ? -5.850 0.057 -4.280 1.00 91.38 93 VAL A C 1
ATOM 753 O O . VAL A 1 93 ? -5.606 1.047 -3.591 1.00 91.38 93 VAL A O 1
ATOM 756 N N . VAL A 1 94 ? -6.284 -1.088 -3.767 1.00 91.88 94 VAL A N 1
ATOM 757 C CA . VAL A 1 94 ? -6.474 -1.303 -2.338 1.00 91.88 94 VAL A CA 1
ATOM 758 C C . VAL A 1 94 ? -5.805 -2.617 -1.950 1.00 91.88 94 VAL A C 1
ATOM 760 O O . VAL A 1 94 ? -6.131 -3.667 -2.499 1.00 91.88 94 VAL A O 1
ATOM 763 N N . MET A 1 95 ? -4.864 -2.563 -1.009 1.00 92.19 95 MET A N 1
ATOM 764 C CA . MET A 1 95 ? -4.133 -3.730 -0.513 1.00 92.19 95 MET A CA 1
ATOM 765 C C . MET A 1 95 ? -4.958 -4.438 0.571 1.00 92.19 95 MET A C 1
ATOM 767 O O . MET A 1 95 ? -4.663 -4.321 1.756 1.00 92.19 95 MET A O 1
ATOM 771 N N . MET A 1 96 ? -6.018 -5.129 0.143 1.00 88.56 96 MET A N 1
ATOM 772 C CA . MET A 1 96 ? -6.931 -5.936 0.979 1.00 88.56 96 MET A CA 1
ATOM 773 C C . MET A 1 96 ? -7.028 -7.390 0.485 1.00 88.56 96 MET A C 1
ATOM 775 O O . MET A 1 96 ? -8.025 -8.074 0.695 1.00 88.56 96 MET A O 1
ATOM 779 N N . GLY A 1 97 ? -6.004 -7.847 -0.240 1.00 83.56 97 GLY A N 1
ATOM 780 C CA . GLY A 1 97 ? -5.885 -9.242 -0.653 1.00 83.56 97 GLY A CA 1
ATOM 781 C C . GLY A 1 97 ? -5.471 -10.150 0.508 1.00 83.56 97 GLY A C 1
ATOM 782 O O . GLY A 1 97 ? -5.636 -9.829 1.682 1.00 83.56 97 GLY A O 1
ATOM 783 N N . MET A 1 98 ? -4.889 -11.299 0.180 1.00 86.00 98 MET A N 1
ATOM 784 C CA . MET A 1 98 ? -4.368 -12.211 1.196 1.00 86.00 98 MET A CA 1
ATOM 785 C C . MET A 1 98 ? -3.113 -11.647 1.880 1.00 86.00 98 MET A C 1
ATOM 787 O O . MET A 1 98 ? -2.189 -11.180 1.214 1.00 86.00 98 MET A O 1
ATOM 791 N N . GLY A 1 99 ? -3.056 -11.787 3.207 1.00 89.88 99 GLY A N 1
ATOM 792 C CA . GLY A 1 99 ? -1.896 -11.439 4.031 1.00 89.88 99 GLY A CA 1
ATOM 793 C C . GLY A 1 99 ? -1.952 -10.038 4.644 1.00 89.88 99 GLY A C 1
ATOM 794 O O . GLY A 1 99 ? -2.799 -9.222 4.306 1.00 89.88 99 GLY A O 1
ATOM 795 N N . GLU A 1 100 ? -1.034 -9.772 5.575 1.00 96.00 100 GLU A N 1
ATOM 796 C CA . GLU A 1 100 ? -0.865 -8.459 6.211 1.00 96.00 100 GLU A CA 1
ATOM 797 C C . GLU A 1 100 ? 0.203 -7.658 5.445 1.00 96.00 100 GLU A C 1
ATOM 799 O O . GLU A 1 100 ? 1.389 -8.010 5.531 1.00 96.00 100 GLU A O 1
ATOM 804 N N . PRO A 1 101 ? -0.164 -6.584 4.716 1.00 96.56 101 PRO A N 1
ATOM 805 C CA . PRO A 1 101 ? 0.776 -5.844 3.875 1.00 96.56 101 PRO A CA 1
ATOM 806 C C . PRO A 1 101 ? 1.993 -5.319 4.642 1.00 96.56 101 PRO A C 1
ATOM 808 O O . PRO A 1 101 ? 3.112 -5.361 4.131 1.00 96.56 101 PRO A O 1
ATOM 811 N N . LEU A 1 102 ? 1.810 -4.888 5.895 1.00 96.62 102 LEU A N 1
ATOM 812 C CA . LEU A 1 102 ? 2.898 -4.327 6.697 1.00 96.62 102 LEU A CA 1
ATOM 813 C C . LEU A 1 102 ? 3.908 -5.369 7.206 1.00 96.62 102 LEU A C 1
ATOM 815 O O . LEU A 1 102 ? 4.983 -4.985 7.665 1.00 96.62 102 LEU A O 1
ATOM 819 N N . LEU A 1 103 ? 3.610 -6.670 7.102 1.00 96.25 103 LEU A N 1
ATOM 820 C CA . LEU A 1 103 ? 4.592 -7.737 7.341 1.00 96.25 103 LEU A CA 1
ATOM 821 C C . LEU A 1 103 ? 5.439 -8.050 6.097 1.00 96.25 103 LEU A C 1
ATOM 823 O O . LEU A 1 103 ? 6.506 -8.641 6.232 1.00 96.25 103 LEU A O 1
ATOM 827 N N . ASN A 1 104 ? 5.015 -7.611 4.907 1.00 96.12 104 ASN A N 1
ATOM 828 C CA . ASN A 1 104 ? 5.777 -7.692 3.657 1.00 96.12 104 ASN A CA 1
ATOM 829 C C . ASN A 1 104 ? 6.268 -6.300 3.217 1.00 96.12 104 ASN A C 1
ATOM 831 O O . ASN A 1 104 ? 6.110 -5.882 2.068 1.00 96.12 104 ASN A O 1
ATOM 835 N N . TYR A 1 105 ? 6.819 -5.561 4.180 1.00 95.56 105 TYR A N 1
ATOM 836 C CA . TYR A 1 105 ? 6.966 -4.113 4.108 1.00 95.56 105 TYR A CA 1
ATOM 837 C C . TYR A 1 105 ? 7.712 -3.621 2.861 1.00 95.56 105 TYR A C 1
ATOM 839 O O . TYR A 1 105 ? 7.160 -2.842 2.087 1.00 95.56 105 TYR A O 1
ATOM 847 N N . ASP A 1 106 ? 8.943 -4.090 2.634 1.00 95.12 106 ASP A N 1
ATOM 848 C CA . ASP A 1 106 ? 9.794 -3.535 1.574 1.00 95.12 106 ASP A CA 1
ATOM 849 C C . ASP A 1 106 ? 9.202 -3.790 0.177 1.00 95.12 106 ASP A C 1
ATOM 851 O O . ASP A 1 106 ? 9.221 -2.911 -0.685 1.00 95.12 106 ASP A O 1
ATOM 855 N N . ASN A 1 107 ? 8.603 -4.964 -0.045 1.00 95.06 107 ASN A N 1
ATOM 856 C CA . ASN A 1 107 ? 7.951 -5.286 -1.315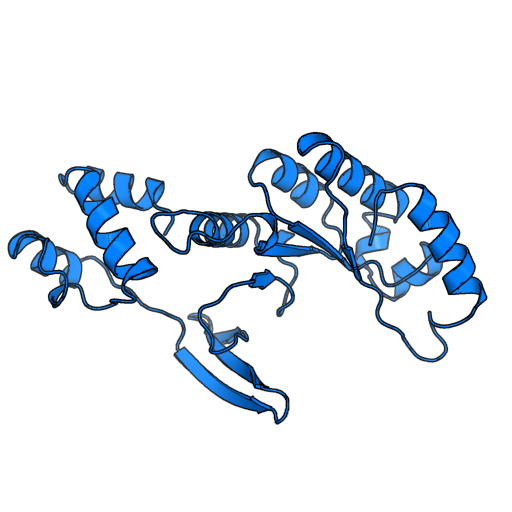 1.00 95.06 107 ASN A CA 1
ATOM 857 C C . ASN A 1 107 ? 6.686 -4.448 -1.532 1.00 95.06 107 ASN A C 1
ATOM 859 O O . ASN A 1 107 ? 6.466 -3.941 -2.633 1.00 95.06 107 ASN A O 1
ATOM 863 N N . VAL A 1 108 ? 5.872 -4.273 -0.487 1.00 95.56 108 VAL A N 1
ATOM 864 C CA . VAL A 1 108 ? 4.632 -3.488 -0.546 1.00 95.56 108 VAL A CA 1
ATOM 865 C C . VAL A 1 108 ? 4.926 -2.007 -0.770 1.00 95.56 108 VAL A C 1
ATOM 867 O O . VAL A 1 108 ? 4.314 -1.398 -1.645 1.00 95.56 108 VAL A O 1
ATOM 870 N N . VAL A 1 109 ? 5.892 -1.429 -0.054 1.00 95.75 109 VAL A N 1
ATOM 871 C CA . VAL A 1 109 ? 6.295 -0.026 -0.236 1.00 95.75 109 VAL A CA 1
ATOM 872 C C . VAL A 1 109 ? 6.866 0.207 -1.631 1.00 95.75 109 VAL A C 1
ATOM 874 O O . VAL A 1 109 ? 6.460 1.158 -2.295 1.00 95.75 109 VAL A O 1
ATOM 877 N N . ASN A 1 110 ? 7.722 -0.690 -2.132 1.00 95.62 110 ASN A N 1
ATOM 878 C CA . ASN A 1 110 ? 8.235 -0.601 -3.501 1.00 95.62 110 ASN A CA 1
ATOM 879 C C . ASN A 1 110 ? 7.112 -0.683 -4.548 1.00 95.62 110 ASN A C 1
ATOM 881 O O . ASN A 1 110 ? 7.120 0.075 -5.519 1.00 95.62 110 ASN A O 1
ATOM 885 N N . ALA A 1 111 ? 6.137 -1.578 -4.358 1.00 95.50 111 ALA A N 1
ATOM 886 C CA . ALA A 1 111 ? 4.987 -1.706 -5.250 1.00 95.50 111 ALA A CA 1
ATOM 887 C C . ALA A 1 111 ? 4.117 -0.442 -5.247 1.00 95.50 111 ALA A C 1
ATOM 889 O O . ALA A 1 111 ? 3.810 0.085 -6.316 1.00 95.50 111 ALA A O 1
ATOM 890 N N . MET A 1 112 ? 3.781 0.085 -4.067 1.00 96.06 112 MET A N 1
ATOM 891 C CA . MET A 1 112 ? 3.028 1.335 -3.940 1.00 96.06 112 MET A CA 1
ATOM 892 C C . MET A 1 112 ? 3.800 2.517 -4.532 1.00 96.06 112 MET A C 1
ATOM 894 O O . MET A 1 112 ? 3.208 3.321 -5.242 1.00 96.06 112 MET A O 1
ATOM 898 N N . GLY A 1 113 ? 5.118 2.594 -4.335 1.00 96.12 113 GLY A N 1
ATOM 899 C CA . GLY A 1 113 ? 5.959 3.621 -4.954 1.00 96.12 113 GLY A CA 1
ATOM 900 C C . GLY A 1 113 ? 5.845 3.623 -6.481 1.00 96.12 113 GLY A C 1
ATOM 901 O O . GLY A 1 113 ? 5.633 4.675 -7.076 1.00 96.12 113 GLY A O 1
ATOM 902 N N . MET A 1 114 ? 5.878 2.444 -7.114 1.00 95.12 114 MET A N 1
ATOM 903 C CA . MET A 1 114 ? 5.652 2.322 -8.563 1.00 95.12 114 MET A CA 1
ATOM 904 C C . MET A 1 114 ? 4.217 2.700 -8.968 1.00 95.12 114 MET A C 1
ATOM 906 O O . MET A 1 114 ? 4.018 3.276 -10.032 1.00 95.12 114 MET A O 1
ATOM 910 N N . MET A 1 115 ? 3.207 2.404 -8.142 1.00 95.06 115 MET A N 1
ATOM 911 C CA . MET A 1 115 ? 1.819 2.820 -8.401 1.00 95.06 115 MET A CA 1
ATOM 912 C C . MET A 1 115 ? 1.664 4.346 -8.424 1.00 95.06 115 MET A C 1
ATOM 914 O O . MET A 1 115 ? 0.877 4.857 -9.218 1.00 95.06 115 MET A O 1
ATOM 918 N N . LEU A 1 116 ? 2.404 5.065 -7.577 1.00 94.00 116 LEU A N 1
ATOM 919 C CA . LEU A 1 116 ? 2.351 6.527 -7.478 1.00 94.00 116 LEU A CA 1
ATOM 920 C C . LEU A 1 116 ? 3.189 7.251 -8.543 1.00 94.00 116 LEU A C 1
ATOM 922 O O . LEU A 1 116 ? 2.916 8.407 -8.846 1.00 94.00 116 LEU A O 1
ATOM 926 N N . ASP A 1 117 ? 4.219 6.602 -9.080 1.00 94.81 117 ASP A N 1
ATOM 927 C CA . ASP A 1 117 ? 5.184 7.207 -10.002 1.00 94.81 117 ASP A CA 1
ATOM 928 C C . ASP A 1 117 ? 4.547 7.560 -11.361 1.00 94.81 117 ASP A C 1
ATOM 930 O O . ASP A 1 117 ? 3.997 6.696 -12.048 1.00 94.81 117 ASP A O 1
ATOM 934 N N . ASP A 1 118 ? 4.668 8.825 -11.779 1.00 91.94 118 ASP A N 1
ATOM 935 C CA . ASP A 1 118 ? 4.165 9.353 -13.058 1.00 91.94 118 ASP A CA 1
ATOM 936 C C . ASP A 1 118 ? 4.797 8.675 -14.284 1.00 91.94 118 ASP A C 1
ATOM 938 O O . ASP A 1 118 ? 4.206 8.639 -15.367 1.00 91.94 118 ASP A O 1
ATOM 942 N N . LEU A 1 119 ? 6.012 8.137 -14.142 1.00 92.00 119 LEU A N 1
ATOM 943 C CA . LEU A 1 119 ? 6.694 7.375 -15.190 1.00 92.00 119 LEU A CA 1
ATOM 944 C C . LEU A 1 119 ? 6.241 5.909 -15.240 1.00 92.00 119 LEU A C 1
ATOM 946 O O . LEU A 1 119 ? 6.628 5.198 -16.171 1.00 92.00 119 LEU A O 1
ATOM 950 N N . ALA A 1 120 ? 5.409 5.487 -14.285 1.00 91.94 120 ALA A N 1
ATOM 951 C CA . ALA A 1 120 ? 4.703 4.216 -14.269 1.00 91.94 120 ALA A CA 1
ATOM 952 C C . ALA A 1 120 ? 3.185 4.435 -14.352 1.00 91.94 120 ALA A C 1
ATOM 954 O O . ALA A 1 120 ? 2.686 4.758 -15.428 1.00 91.94 120 ALA A O 1
ATOM 955 N N . TYR A 1 121 ? 2.449 4.246 -13.252 1.00 90.31 121 TYR A N 1
ATOM 956 C CA . TYR A 1 121 ? 0.982 4.252 -13.261 1.00 90.31 121 TYR A CA 1
ATOM 957 C C . TYR A 1 121 ? 0.362 5.607 -12.883 1.00 90.31 121 TYR A C 1
ATOM 959 O O . TYR A 1 121 ? -0.818 5.821 -13.162 1.00 90.31 121 TYR A O 1
ATOM 967 N N . GLY A 1 122 ? 1.127 6.516 -12.266 1.00 90.81 122 GLY A N 1
ATOM 968 C CA . GLY A 1 122 ? 0.695 7.884 -11.950 1.00 90.81 122 GLY A CA 1
ATOM 969 C C . GLY A 1 122 ? -0.566 7.968 -11.083 1.00 90.81 122 GLY A C 1
ATOM 970 O O . GLY A 1 122 ? -1.381 8.883 -11.243 1.00 90.81 122 GLY A O 1
ATOM 971 N N . LEU A 1 123 ? -0.795 6.993 -10.196 1.00 92.25 123 LEU A N 1
ATOM 972 C CA . LEU A 1 123 ? -1.961 7.006 -9.320 1.00 92.25 123 LEU A CA 1
ATOM 973 C C . LEU A 1 123 ? -1.788 8.056 -8.226 1.00 92.25 123 LEU A C 1
ATOM 975 O O . LEU A 1 123 ? -0.749 8.184 -7.588 1.00 92.25 123 LEU A O 1
ATOM 979 N N . SER A 1 124 ? -2.864 8.783 -7.935 1.00 91.88 124 SER A N 1
ATOM 980 C CA . SER A 1 124 ? -2.878 9.671 -6.774 1.00 91.88 124 SER A CA 1
ATOM 981 C C . SER A 1 124 ? -2.694 8.867 -5.484 1.00 91.88 124 SER A C 1
ATOM 983 O O . SER A 1 124 ? -3.348 7.841 -5.304 1.00 91.88 124 SER A O 1
ATOM 985 N N . ARG A 1 125 ? -1.941 9.408 -4.516 1.00 91.75 125 ARG A N 1
ATOM 986 C CA . ARG A 1 125 ? -1.837 8.868 -3.141 1.00 91.75 125 ARG A CA 1
ATOM 987 C C . ARG A 1 125 ? -3.175 8.556 -2.470 1.00 91.75 125 ARG A C 1
ATOM 989 O O . ARG A 1 125 ? -3.257 7.660 -1.646 1.00 91.75 125 ARG A O 1
ATOM 996 N N . ARG A 1 126 ? -4.252 9.252 -2.853 1.00 90.69 126 ARG A N 1
ATOM 997 C CA . ARG A 1 126 ? -5.617 9.013 -2.339 1.00 90.69 126 ARG A CA 1
ATOM 998 C C . ARG A 1 126 ? -6.322 7.812 -2.963 1.00 90.69 126 ARG A C 1
ATOM 1000 O O . ARG A 1 126 ? -7.415 7.451 -2.534 1.00 90.69 126 ARG A O 1
ATOM 1007 N N . ARG A 1 127 ? -5.751 7.264 -4.030 1.00 91.31 127 ARG A N 1
ATOM 1008 C CA . ARG A 1 127 ? -6.281 6.134 -4.790 1.00 91.31 127 ARG A CA 1
ATOM 1009 C C . ARG A 1 127 ? -5.453 4.866 -4.616 1.00 91.31 127 ARG A C 1
ATOM 1011 O O . ARG A 1 127 ? -5.867 3.831 -5.121 1.00 91.31 127 ARG A O 1
ATOM 1018 N N . VAL A 1 128 ? -4.343 4.938 -3.889 1.00 94.75 128 VAL A N 1
ATOM 1019 C CA . VAL A 1 128 ? -3.594 3.779 -3.407 1.00 94.75 128 VAL A CA 1
ATOM 1020 C C . VAL A 1 128 ? -3.853 3.681 -1.911 1.00 94.75 128 VAL A C 1
ATOM 1022 O O . VAL A 1 128 ? -3.500 4.596 -1.171 1.00 94.75 128 VAL A O 1
ATOM 1025 N N . THR A 1 129 ? -4.509 2.610 -1.477 1.00 95.81 129 THR A N 1
ATOM 1026 C CA . THR A 1 129 ? -4.854 2.382 -0.071 1.00 95.81 129 THR A CA 1
ATOM 1027 C C . THR A 1 129 ? -4.140 1.144 0.439 1.00 95.81 129 THR A C 1
ATOM 1029 O O . THR A 1 129 ? -4.267 0.074 -0.155 1.00 95.81 129 THR A O 1
ATOM 1032 N N . VAL A 1 130 ? -3.449 1.257 1.570 1.00 96.12 130 VAL A N 1
ATOM 1033 C CA . VAL A 1 130 ? -2.965 0.093 2.317 1.00 96.12 130 VAL A CA 1
ATOM 1034 C C . VAL A 1 130 ? -3.913 -0.199 3.475 1.00 96.12 130 VAL A C 1
ATOM 1036 O O . VAL A 1 130 ? -4.272 0.719 4.214 1.00 96.12 130 VAL A O 1
ATOM 1039 N N . SER A 1 131 ? -4.346 -1.456 3.609 1.00 96.50 131 SER A N 1
ATOM 1040 C CA . SER A 1 131 ? -5.042 -1.924 4.808 1.00 96.50 131 SER A CA 1
ATOM 1041 C C . SER A 1 131 ? -4.064 -2.614 5.753 1.00 96.50 131 SER A C 1
ATOM 1043 O O . SER A 1 131 ? -3.096 -3.233 5.310 1.00 96.50 131 SER A O 1
ATOM 1045 N N . THR A 1 132 ? -4.290 -2.478 7.057 1.00 97.44 132 THR A N 1
ATOM 1046 C CA . THR A 1 132 ? -3.520 -3.178 8.086 1.00 97.44 132 THR A CA 1
ATOM 1047 C C . THR A 1 132 ? -4.389 -3.567 9.276 1.00 97.44 132 THR A C 1
ATOM 1049 O O . THR A 1 132 ? -5.273 -2.824 9.708 1.00 97.44 132 THR A O 1
ATOM 1052 N N . SER A 1 133 ? -4.059 -4.704 9.879 1.00 96.75 133 SER A N 1
ATOM 1053 C CA . SER A 1 133 ? -4.570 -5.155 11.177 1.00 96.75 133 SER A CA 1
ATOM 1054 C C . SER A 1 133 ? -3.909 -4.427 12.356 1.00 96.75 133 SER A C 1
ATOM 1056 O O . SER A 1 133 ? -4.316 -4.618 13.505 1.00 96.75 133 SER A O 1
ATOM 1058 N N . GLY A 1 134 ? -2.887 -3.601 12.102 1.00 96.31 134 GLY A N 1
ATOM 1059 C CA . GLY A 1 134 ? -2.246 -2.754 13.109 1.00 96.31 134 GLY A CA 1
ATOM 1060 C C . GLY A 1 134 ? -0.841 -3.190 13.521 1.00 96.31 134 GLY A C 1
ATOM 1061 O O . GLY A 1 134 ? -0.539 -3.254 14.712 1.00 96.31 134 GLY A O 1
ATOM 1062 N N . VAL A 1 135 ? 0.050 -3.474 12.563 1.00 97.69 135 VAL A N 1
ATOM 1063 C CA . VAL A 1 135 ? 1.480 -3.706 12.857 1.00 97.69 135 VAL A CA 1
ATOM 1064 C C . VAL A 1 135 ? 2.158 -2.365 13.175 1.00 97.69 135 VAL A C 1
ATOM 1066 O O . VAL A 1 135 ? 2.793 -1.752 12.321 1.00 97.69 135 VAL A O 1
ATOM 1069 N N . VAL A 1 136 ? 2.012 -1.890 14.416 1.00 97.94 136 VAL A N 1
ATOM 1070 C CA . VAL A 1 136 ? 2.358 -0.513 14.825 1.00 97.94 136 VAL A CA 1
ATOM 1071 C C . VAL A 1 136 ? 3.781 -0.064 14.449 1.00 97.94 136 VAL A C 1
ATOM 1073 O O . VAL A 1 136 ? 3.913 1.029 13.899 1.00 97.94 136 VAL A O 1
ATOM 1076 N N . PRO A 1 137 ? 4.858 -0.850 14.664 1.00 97.75 137 PRO A N 1
ATOM 1077 C CA . PRO A 1 137 ? 6.202 -0.424 14.265 1.00 97.75 137 PRO A CA 1
ATOM 1078 C C . PRO A 1 137 ? 6.331 -0.185 12.757 1.00 97.75 137 PRO A C 1
ATOM 1080 O O . PRO A 1 137 ? 6.953 0.788 12.338 1.00 97.75 137 PRO A O 1
ATOM 1083 N N . ALA A 1 138 ? 5.706 -1.042 11.949 1.00 97.31 138 ALA A N 1
ATOM 1084 C CA . ALA A 1 138 ? 5.707 -0.912 10.499 1.00 97.31 138 ALA A CA 1
ATOM 1085 C C . ALA A 1 138 ? 4.808 0.245 10.036 1.00 97.31 138 ALA A C 1
ATOM 1087 O O . ALA A 1 138 ? 5.186 0.966 9.124 1.00 97.31 138 ALA A O 1
ATOM 1088 N N . LEU A 1 139 ? 3.669 0.486 10.697 1.00 96.88 139 LEU A N 1
ATOM 1089 C CA . LEU A 1 139 ? 2.811 1.642 10.412 1.00 96.88 139 LEU A CA 1
ATOM 1090 C C . LEU A 1 139 ? 3.533 2.968 10.689 1.00 96.88 139 LEU A C 1
ATOM 1092 O O . LEU A 1 139 ? 3.434 3.905 9.901 1.00 96.88 139 LEU A O 1
ATOM 1096 N N . ASN A 1 140 ? 4.298 3.033 11.780 1.00 95.50 140 ASN A N 1
ATOM 1097 C CA . ASN A 1 140 ? 5.125 4.196 12.087 1.00 95.50 140 ASN A CA 1
ATOM 1098 C C . ASN A 1 140 ? 6.172 4.437 10.995 1.00 95.50 140 ASN A C 1
ATOM 1100 O O . ASN A 1 140 ? 6.287 5.562 10.525 1.00 95.50 140 ASN A O 1
ATOM 1104 N N . ARG A 1 141 ? 6.876 3.380 10.567 1.00 95.69 141 ARG A N 1
ATOM 1105 C CA . ARG A 1 141 ? 7.849 3.449 9.468 1.00 95.69 141 ARG A CA 1
ATOM 1106 C C . ARG A 1 141 ? 7.186 3.884 8.152 1.00 95.69 141 ARG A C 1
ATOM 1108 O O . ARG A 1 141 ? 7.735 4.710 7.435 1.00 95.69 141 ARG A O 1
ATOM 1115 N N . LEU A 1 142 ? 5.973 3.397 7.872 1.00 95.06 142 LEU A N 1
ATOM 1116 C CA . LEU A 1 142 ? 5.214 3.755 6.668 1.00 95.06 142 LEU A CA 1
ATOM 1117 C C . LEU A 1 142 ? 4.931 5.258 6.592 1.00 95.06 142 LEU A C 1
ATOM 1119 O O . LEU A 1 142 ? 4.949 5.829 5.504 1.00 95.06 142 LEU A O 1
ATOM 1123 N N . GLY A 1 143 ? 4.655 5.883 7.741 1.00 90.12 143 GLY A N 1
ATOM 1124 C CA . GLY A 1 143 ? 4.447 7.326 7.842 1.00 90.12 143 GLY A CA 1
ATOM 1125 C C . GLY A 1 143 ? 5.635 8.136 7.324 1.00 90.12 143 GLY A C 1
ATOM 1126 O O . GLY A 1 143 ? 5.412 9.162 6.688 1.00 90.12 143 GLY A O 1
ATOM 1127 N N . ASP A 1 144 ? 6.852 7.631 7.537 1.00 90.94 144 ASP A N 1
ATOM 1128 C CA . ASP A 1 144 ? 8.106 8.277 7.145 1.00 90.94 144 ASP A CA 1
ATOM 1129 C C . ASP A 1 144 ? 8.503 7.955 5.687 1.00 90.94 144 ASP A C 1
ATOM 1131 O O . ASP A 1 144 ? 9.083 8.798 5.004 1.00 90.94 144 ASP A O 1
ATOM 1135 N N . ASP A 1 145 ? 8.175 6.752 5.197 1.00 93.19 145 ASP A N 1
ATOM 1136 C CA . ASP A 1 145 ? 8.675 6.247 3.910 1.00 93.19 145 ASP A CA 1
ATOM 1137 C C . ASP A 1 145 ? 7.796 6.614 2.697 1.00 93.19 145 ASP A C 1
ATOM 1139 O O . ASP A 1 145 ? 8.322 6.883 1.614 1.00 93.19 145 ASP A O 1
ATOM 1143 N N . ILE A 1 146 ? 6.461 6.563 2.815 1.00 92.56 146 ILE A N 1
ATOM 1144 C CA . ILE A 1 146 ? 5.572 6.736 1.650 1.00 92.56 146 ILE A CA 1
ATOM 1145 C C . ILE A 1 146 ? 4.182 7.248 2.007 1.00 92.56 146 ILE A C 1
ATOM 1147 O O . ILE A 1 146 ? 3.512 6.748 2.913 1.00 92.56 146 ILE A O 1
ATOM 1151 N N . GLU A 1 147 ? 3.681 8.188 1.202 1.00 90.94 147 GLU A N 1
ATOM 1152 C CA . GLU A 1 147 ? 2.341 8.732 1.365 1.00 90.94 147 GLU A CA 1
ATOM 1153 C C . GLU A 1 147 ? 1.253 8.031 0.538 1.00 90.94 147 GLU A C 1
ATOM 1155 O O . GLU A 1 147 ? 1.158 8.218 -0.670 1.00 90.94 147 GLU A O 1
ATOM 1160 N N . VAL A 1 148 ? 0.381 7.277 1.211 1.00 93.88 148 VAL A N 1
ATOM 1161 C CA . VAL A 1 148 ? -0.796 6.573 0.667 1.00 93.88 148 VAL A CA 1
ATOM 1162 C C . VAL A 1 148 ? -2.023 6.715 1.581 1.00 93.88 148 VAL A C 1
ATOM 1164 O O . VAL A 1 148 ? -1.907 7.131 2.736 1.00 93.88 148 VAL A O 1
ATOM 1167 N N . ALA A 1 149 ? -3.215 6.379 1.091 1.00 94.62 149 ALA A N 1
ATOM 1168 C CA . ALA A 1 149 ? -4.401 6.278 1.936 1.00 94.62 149 ALA A CA 1
ATOM 1169 C C . ALA A 1 149 ? -4.280 5.087 2.906 1.00 94.62 149 ALA A C 1
ATOM 1171 O O . ALA A 1 149 ? -3.746 4.034 2.554 1.00 94.62 149 ALA A O 1
ATOM 1172 N N . LEU A 1 150 ? -4.802 5.247 4.125 1.00 95.56 150 LEU A N 1
ATOM 1173 C CA . LEU A 1 150 ? -4.752 4.222 5.168 1.00 95.56 150 LEU A CA 1
ATOM 1174 C C . LEU A 1 150 ? -6.152 3.689 5.483 1.00 95.56 150 LEU A C 1
ATOM 1176 O O . LEU A 1 150 ? -7.079 4.459 5.768 1.00 95.56 150 LEU A O 1
ATOM 1180 N N . ALA A 1 151 ? -6.270 2.365 5.467 1.00 96.88 151 ALA A N 1
ATOM 1181 C CA . ALA A 1 151 ? -7.378 1.623 6.044 1.00 96.88 151 ALA A CA 1
ATOM 1182 C C . ALA A 1 151 ? -6.885 0.783 7.233 1.00 96.88 151 ALA A C 1
ATOM 1184 O O . ALA A 1 151 ? -5.759 0.285 7.230 1.00 96.88 151 ALA A O 1
ATOM 1185 N N . VAL A 1 152 ? -7.716 0.650 8.263 1.00 97.50 152 VAL A N 1
ATOM 1186 C CA . VAL A 1 152 ? -7.404 -0.128 9.465 1.00 97.50 152 VAL A CA 1
ATOM 1187 C C . VAL A 1 152 ? -8.513 -1.132 9.723 1.00 97.50 152 VAL A C 1
ATOM 1189 O O . VAL A 1 152 ? -9.661 -0.754 9.964 1.00 97.50 152 VAL A O 1
ATOM 1192 N N . SER A 1 153 ? -8.149 -2.411 9.744 1.00 97.19 153 SER A N 1
ATOM 1193 C CA . SER A 1 153 ? -9.016 -3.521 10.133 1.00 97.19 153 SER A CA 1
ATOM 1194 C C . SER A 1 153 ? -9.215 -3.529 11.657 1.00 97.19 153 SER A C 1
ATOM 1196 O O . SER A 1 153 ? -8.449 -4.128 12.422 1.00 97.19 153 SER A O 1
ATOM 1198 N N . LEU A 1 154 ? -10.225 -2.783 12.120 1.00 97.81 154 LEU A N 1
ATOM 1199 C CA . LEU A 1 154 ? -10.514 -2.602 13.546 1.00 97.81 154 LEU A CA 1
ATOM 1200 C C . LEU A 1 154 ? -11.417 -3.712 14.082 1.00 97.81 154 LEU A C 1
ATOM 1202 O O . LEU A 1 154 ? -11.028 -4.400 15.022 1.00 97.81 154 LEU A O 1
ATOM 1206 N N . HIS A 1 155 ? -12.595 -3.874 13.469 1.00 98.00 155 HIS A N 1
ATOM 1207 C CA . HIS A 1 155 ? -13.562 -4.968 13.677 1.00 98.00 155 HIS A CA 1
ATOM 1208 C C . HIS A 1 155 ? -14.115 -5.177 15.100 1.00 98.00 155 HIS A C 1
ATOM 1210 O O . HIS A 1 155 ? -14.928 -6.073 15.308 1.00 98.00 155 HIS A O 1
ATOM 1216 N N . ALA A 1 156 ? -13.727 -4.364 16.078 1.00 98.25 156 ALA A N 1
ATOM 1217 C CA . ALA A 1 156 ? -14.239 -4.424 17.440 1.00 98.25 156 ALA A CA 1
ATOM 1218 C C . ALA A 1 156 ? -14.163 -3.041 18.105 1.00 98.25 156 ALA A C 1
ATOM 1220 O O . ALA A 1 156 ? -13.256 -2.264 17.798 1.00 98.25 156 ALA A O 1
ATOM 1221 N N . PRO A 1 157 ? -15.092 -2.711 19.017 1.00 98.00 157 PRO A N 1
ATOM 1222 C CA . PRO A 1 157 ? -15.136 -1.403 19.661 1.00 98.00 157 PRO A CA 1
ATOM 1223 C C . PRO A 1 157 ? -14.319 -1.327 20.964 1.00 98.00 157 PRO A C 1
ATOM 1225 O O . PRO A 1 157 ? -14.201 -0.247 21.537 1.00 98.00 157 PRO A O 1
ATOM 1228 N N . ASN A 1 158 ? -13.801 -2.456 21.457 1.00 98.31 158 ASN A N 1
ATOM 1229 C CA . ASN A 1 158 ? -13.040 -2.586 22.700 1.00 98.31 158 ASN A CA 1
ATOM 1230 C C . ASN A 1 158 ? -11.995 -3.713 22.578 1.00 98.31 158 ASN A C 1
ATOM 1232 O O . ASN A 1 158 ? -12.111 -4.575 21.701 1.00 98.31 158 ASN A O 1
ATOM 1236 N N . ASP A 1 159 ? -10.977 -3.697 23.443 1.00 98.56 159 ASP A N 1
ATOM 1237 C CA . ASP A 1 159 ? -9.865 -4.655 23.386 1.00 98.56 159 ASP A CA 1
ATOM 1238 C C . ASP A 1 159 ? -10.296 -6.093 23.689 1.00 98.56 159 ASP A C 1
ATOM 1240 O O . ASP A 1 159 ? -9.808 -7.018 23.052 1.00 98.56 159 ASP A O 1
ATOM 1244 N N . GLU A 1 160 ? -11.259 -6.295 24.590 1.00 98.06 160 GLU A N 1
ATOM 1245 C CA . GLU A 1 160 ? -11.746 -7.627 24.979 1.00 98.06 160 GLU A CA 1
ATOM 1246 C C . GLU A 1 160 ? -12.305 -8.407 23.781 1.00 98.06 160 GLU A C 1
ATOM 1248 O O . GLU A 1 160 ? -12.030 -9.600 23.607 1.00 98.06 160 GLU A O 1
ATOM 1253 N N . LEU A 1 161 ? -13.078 -7.731 22.929 1.00 98.06 161 LEU A N 1
ATOM 1254 C CA . LEU A 1 161 ? -13.598 -8.311 21.698 1.00 98.06 161 LEU A CA 1
ATOM 1255 C C . LEU A 1 161 ? -12.523 -8.355 20.608 1.00 98.06 161 LEU A C 1
ATOM 1257 O O . LEU A 1 161 ? -12.424 -9.339 19.870 1.00 98.06 161 LEU A O 1
ATOM 1261 N N . ARG A 1 162 ? -11.685 -7.317 20.508 1.00 98.50 162 ARG A N 1
ATOM 1262 C CA . ARG A 1 162 ? -10.650 -7.257 19.470 1.00 98.50 162 ARG A CA 1
ATOM 1263 C C . ARG A 1 162 ? -9.577 -8.323 19.656 1.00 98.50 162 ARG A C 1
ATOM 1265 O O . ARG A 1 162 ? -9.132 -8.890 18.667 1.00 98.50 162 ARG A O 1
ATOM 1272 N N . ASP A 1 163 ? -9.232 -8.671 20.888 1.00 98.50 163 ASP A N 1
ATOM 1273 C CA . ASP A 1 163 ? -8.308 -9.757 21.223 1.00 98.50 163 ASP A CA 1
ATOM 1274 C C . ASP A 1 163 ? -8.765 -11.125 20.704 1.00 98.50 163 ASP A C 1
ATOM 1276 O O . ASP A 1 163 ? -7.930 -12.009 20.476 1.00 98.50 163 ASP A O 1
ATOM 1280 N N . GLN A 1 164 ? -10.076 -11.307 20.532 1.00 97.56 164 GLN A N 1
ATOM 1281 C CA . GLN A 1 164 ? -10.677 -12.527 19.996 1.00 97.56 164 GLN A CA 1
ATOM 1282 C C . GLN A 1 164 ? -10.730 -12.499 18.467 1.00 97.56 164 GLN A C 1
ATOM 1284 O O . GLN A 1 164 ? -10.388 -13.490 17.826 1.00 97.56 164 GLN A O 1
ATOM 1289 N N . LEU A 1 165 ? -11.139 -11.367 17.885 1.00 97.31 165 LEU A N 1
ATOM 1290 C CA . LEU A 1 165 ? -11.342 -11.235 16.438 1.00 97.31 165 LEU A CA 1
ATOM 1291 C C . LEU A 1 165 ? -10.043 -10.985 15.665 1.00 97.31 165 LEU A C 1
ATOM 1293 O O . LEU A 1 165 ? -9.856 -11.511 14.571 1.00 97.31 165 LEU A O 1
ATOM 1297 N N . VAL A 1 166 ? -9.140 -10.186 16.231 1.00 97.06 166 VAL A N 1
ATOM 1298 C CA . VAL A 1 166 ? -7.870 -9.769 15.630 1.00 97.06 166 VAL A CA 1
ATOM 1299 C C . VAL A 1 166 ? -6.758 -9.986 16.666 1.00 97.06 166 VAL A C 1
ATOM 1301 O O . VAL A 1 166 ? -6.385 -9.052 17.377 1.00 97.06 166 VAL A O 1
ATOM 1304 N N . PRO A 1 167 ? -6.173 -11.200 16.759 1.00 96.00 167 PRO A N 1
ATOM 1305 C CA . PRO A 1 167 ? -5.238 -11.567 17.831 1.00 96.00 167 PRO A CA 1
ATOM 1306 C C . PRO A 1 167 ? -4.011 -10.657 17.984 1.00 96.00 167 PRO A C 1
ATOM 1308 O O . PRO A 1 167 ? -3.406 -10.614 19.055 1.00 96.00 167 PRO A O 1
ATOM 1311 N N . LEU A 1 168 ? -3.649 -9.912 16.932 1.00 96.75 168 LEU A N 1
ATOM 1312 C CA . LEU A 1 168 ? -2.595 -8.897 16.973 1.00 96.75 168 LEU A CA 1
ATOM 1313 C C . LEU A 1 168 ? -2.864 -7.804 18.026 1.00 96.75 168 LEU A C 1
ATOM 1315 O O . LEU A 1 168 ? -1.910 -7.216 18.537 1.00 96.75 168 LEU A O 1
ATOM 1319 N N . ASN A 1 169 ? -4.127 -7.572 18.396 1.00 98.44 169 ASN A N 1
ATOM 1320 C CA . ASN A 1 169 ? -4.523 -6.597 19.411 1.00 98.44 169 ASN A CA 1
ATOM 1321 C C . ASN A 1 169 ? -3.858 -6.827 20.772 1.00 98.44 169 ASN A C 1
ATOM 1323 O O . ASN A 1 169 ? -3.426 -5.877 21.411 1.00 98.44 169 ASN A O 1
ATOM 1327 N N . LYS A 1 170 ? -3.625 -8.088 21.150 1.00 98.12 170 LYS A N 1
ATOM 1328 C CA . LYS A 1 170 ? -2.916 -8.439 22.392 1.00 98.12 170 LYS A CA 1
ATOM 1329 C C . LYS A 1 170 ? -1.508 -7.850 22.461 1.00 98.12 170 LYS A C 1
ATOM 1331 O O . LYS A 1 170 ? -0.960 -7.658 23.542 1.00 98.12 170 LYS A O 1
ATOM 1336 N N . LYS A 1 171 ? -0.891 -7.619 21.298 1.00 98.19 171 LYS A N 1
ATOM 1337 C CA . LYS A 1 171 ? 0.432 -6.999 21.173 1.00 98.19 171 LYS A CA 1
ATOM 1338 C C . LYS A 1 171 ? 0.336 -5.485 20.996 1.00 98.19 171 LYS A C 1
ATOM 1340 O O . LYS A 1 171 ?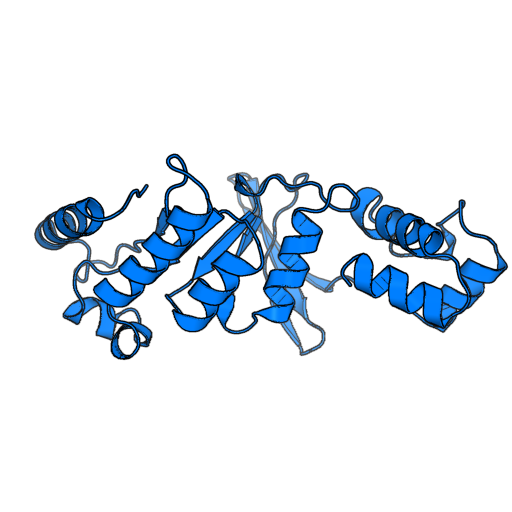 1.178 -4.763 21.525 1.00 98.19 171 LYS A O 1
ATOM 1345 N N . TYR A 1 172 ? -0.652 -5.024 20.235 1.00 98.50 172 TYR A N 1
ATOM 1346 C CA . TYR A 1 172 ? -0.901 -3.613 19.956 1.00 98.50 172 TYR A CA 1
ATOM 1347 C C . TYR A 1 172 ? -2.383 -3.296 20.205 1.00 98.50 172 TYR A C 1
ATOM 1349 O O . TYR A 1 172 ? -3.175 -3.383 19.259 1.00 98.50 172 TYR A O 1
ATOM 1357 N N . PRO A 1 173 ? -2.748 -2.966 21.460 1.00 98.56 173 PRO A N 1
ATOM 1358 C CA . PRO A 1 173 ? -4.120 -2.633 21.829 1.00 98.56 173 PRO A CA 1
ATOM 1359 C C . PRO A 1 173 ? -4.651 -1.421 21.062 1.00 98.56 173 PRO A C 1
ATOM 1361 O O . PRO A 1 173 ? -3.891 -0.678 20.425 1.00 98.56 173 PRO A O 1
ATOM 1364 N N . ILE A 1 174 ? -5.967 -1.220 21.106 1.00 98.44 174 ILE A N 1
ATOM 1365 C CA . ILE A 1 174 ? -6.662 -0.211 20.299 1.00 98.44 174 ILE A CA 1
ATOM 1366 C C . ILE A 1 174 ? -6.080 1.190 20.511 1.00 98.44 174 ILE A C 1
ATOM 1368 O O . ILE A 1 174 ? -5.867 1.908 19.537 1.00 98.44 174 ILE A O 1
ATOM 1372 N N . ASP A 1 175 ? -5.800 1.593 21.746 1.00 98.00 175 ASP A N 1
ATOM 1373 C CA . ASP A 1 175 ? -5.246 2.916 22.051 1.00 98.00 175 ASP A CA 1
ATOM 1374 C C . ASP A 1 175 ? -3.860 3.131 21.417 1.00 98.00 175 ASP A C 1
ATOM 1376 O O . ASP A 1 175 ? -3.613 4.172 20.802 1.00 98.00 175 ASP A O 1
ATOM 1380 N N . VAL A 1 176 ? -2.988 2.121 21.474 1.00 98.31 176 VAL A N 1
ATOM 1381 C CA . VAL A 1 176 ? -1.663 2.120 20.838 1.00 98.31 176 VAL A CA 1
ATOM 1382 C C . VAL A 1 176 ? -1.792 2.186 19.315 1.00 98.31 176 VAL A C 1
ATOM 1384 O O . VAL A 1 176 ? -1.065 2.937 18.657 1.00 98.31 176 VAL A O 1
ATOM 1387 N N . LEU A 1 177 ? -2.730 1.431 18.741 1.00 98.06 177 LEU A N 1
ATOM 1388 C CA . LEU A 1 177 ? -3.019 1.458 17.308 1.00 98.06 177 LEU A CA 1
ATOM 1389 C C . LEU A 1 177 ? -3.533 2.833 16.861 1.00 98.06 177 LEU A C 1
ATOM 1391 O O . LEU A 1 177 ? -3.044 3.381 15.871 1.00 98.06 177 LEU A O 1
ATOM 1395 N N . LEU A 1 178 ? -4.485 3.415 17.591 1.00 97.25 178 LEU A N 1
ATOM 1396 C CA . LEU A 1 178 ? -5.027 4.739 17.289 1.00 97.25 178 LEU A CA 1
ATOM 1397 C C . LEU A 1 178 ? -3.962 5.828 17.427 1.00 97.25 178 LEU A C 1
ATOM 1399 O O . LEU A 1 178 ? -3.902 6.714 16.577 1.00 97.25 178 LEU A O 1
ATOM 1403 N N . ALA A 1 179 ? -3.074 5.739 18.419 1.00 96.56 179 ALA A N 1
ATOM 1404 C CA . ALA A 1 179 ? -1.943 6.655 18.551 1.00 96.56 179 ALA A CA 1
ATOM 1405 C C . ALA A 1 179 ? -0.999 6.589 17.335 1.00 96.56 179 ALA A C 1
ATOM 1407 O O . ALA A 1 179 ? -0.563 7.624 16.828 1.00 96.56 179 ALA A O 1
ATOM 1408 N N . ALA A 1 180 ? -0.729 5.390 16.810 1.00 96.62 180 ALA A N 1
ATOM 1409 C CA . ALA A 1 180 ? 0.052 5.226 15.583 1.00 96.62 180 ALA A CA 1
ATOM 1410 C C . ALA A 1 180 ? -0.676 5.795 14.351 1.00 96.62 180 ALA A C 1
ATOM 1412 O O . ALA A 1 180 ? -0.056 6.432 13.501 1.00 96.62 180 ALA A O 1
ATOM 1413 N N . CYS A 1 181 ? -2.000 5.631 14.280 1.00 95.75 181 CYS A N 1
ATOM 1414 C CA . CYS A 1 181 ? -2.824 6.232 13.231 1.00 95.75 181 CYS A CA 1
ATOM 1415 C C . CYS A 1 181 ? -2.808 7.766 13.295 1.00 95.75 181 CYS A C 1
ATOM 1417 O O . CYS A 1 181 ? -2.697 8.415 12.259 1.00 95.75 181 CYS A O 1
ATOM 1419 N N . HIS A 1 182 ? -2.868 8.350 14.494 1.00 93.81 182 HIS A N 1
ATOM 1420 C CA . HIS A 1 182 ? -2.703 9.790 14.688 1.00 93.81 182 HIS A CA 1
ATOM 1421 C C . HIS A 1 182 ? -1.357 10.272 14.169 1.00 93.81 182 HIS A C 1
ATOM 1423 O O . HIS A 1 182 ? -1.322 11.156 13.321 1.00 93.81 182 HIS A O 1
ATOM 1429 N N . LYS A 1 183 ? -0.264 9.621 14.587 1.00 93.06 183 LYS A N 1
ATOM 1430 C CA . LYS A 1 183 ? 1.079 9.955 14.102 1.00 93.06 183 LYS A CA 1
ATOM 1431 C C . LYS A 1 183 ? 1.159 9.882 12.572 1.00 93.06 183 LYS A C 1
ATOM 1433 O O . LYS A 1 183 ? 1.752 10.754 11.940 1.00 93.06 183 LYS A O 1
ATOM 1438 N N . TYR A 1 184 ? 0.535 8.866 11.976 1.00 93.00 184 TYR A N 1
ATOM 1439 C CA . TYR A 1 184 ? 0.459 8.727 10.525 1.00 93.00 184 TYR A CA 1
ATOM 1440 C C . TYR A 1 184 ? -0.283 9.899 9.866 1.00 93.00 184 TYR A C 1
ATOM 1442 O O . TYR A 1 184 ? 0.201 10.440 8.874 1.00 93.00 184 TYR A O 1
ATOM 1450 N N . LEU A 1 185 ? -1.423 10.330 10.417 1.00 91.00 185 LEU A N 1
ATOM 1451 C CA . LEU A 1 185 ? -2.192 11.470 9.904 1.00 91.00 185 LEU A CA 1
ATOM 1452 C C . LEU A 1 185 ? -1.477 12.815 10.094 1.00 91.00 185 LEU A C 1
ATOM 1454 O O . LEU A 1 185 ? -1.503 13.646 9.185 1.00 91.00 185 LEU A O 1
ATOM 1458 N N . ASP A 1 186 ? -0.828 13.026 11.240 1.00 84.81 186 ASP A N 1
ATOM 1459 C CA . ASP A 1 186 ? -0.170 14.291 11.592 1.00 84.81 186 ASP A CA 1
ATOM 1460 C C . ASP A 1 186 ? 0.933 14.655 10.591 1.00 84.81 186 ASP A C 1
ATOM 1462 O O . ASP A 1 186 ? 1.119 15.827 10.261 1.00 84.81 186 ASP A O 1
ATOM 1466 N N . SER A 1 187 ? 1.601 13.647 10.021 1.00 74.69 187 SER A N 1
ATOM 1467 C CA . SER A 1 187 ? 2.598 13.843 8.962 1.00 74.69 187 SER A CA 1
ATOM 1468 C C . SER A 1 187 ? 2.020 14.394 7.641 1.00 74.69 187 SER A C 1
ATOM 1470 O O . SER A 1 187 ? 2.787 14.792 6.771 1.00 74.69 187 SER A O 1
ATOM 1472 N N . ARG A 1 188 ? 0.683 14.460 7.471 1.00 71.31 188 ARG A N 1
ATOM 1473 C CA . ARG A 1 188 ? 0.015 14.637 6.154 1.00 71.31 188 ARG A CA 1
ATOM 1474 C C . ARG A 1 188 ? -0.985 15.787 6.062 1.00 71.31 188 ARG A C 1
ATOM 1476 O O . ARG A 1 188 ? -1.561 16.025 4.997 1.00 71.31 188 ARG A O 1
ATOM 1483 N N . GLY A 1 189 ? -1.161 16.534 7.151 1.00 65.50 189 GLY A N 1
ATOM 1484 C CA . GLY A 1 189 ? -2.011 17.722 7.220 1.00 65.50 189 GLY A CA 1
ATOM 1485 C C . GLY A 1 189 ? -3.500 17.445 7.486 1.00 65.50 189 GLY A C 1
ATOM 1486 O O . GLY A 1 189 ? -4.021 16.349 7.300 1.00 65.50 189 GLY A O 1
ATOM 1487 N N . ASN A 1 190 ? -4.216 18.497 7.895 1.00 60.69 190 ASN A N 1
ATOM 1488 C CA . ASN A 1 190 ? -5.514 18.452 8.598 1.00 60.69 190 ASN A CA 1
ATOM 1489 C C . ASN A 1 190 ? -6.742 17.914 7.821 1.00 60.69 190 ASN A C 1
ATOM 1491 O O . ASN A 1 190 ? -7.874 18.118 8.262 1.00 60.69 190 ASN A O 1
ATOM 1495 N N . ARG A 1 191 ? -6.583 17.296 6.644 1.00 69.94 191 ARG A N 1
ATOM 1496 C CA . ARG A 1 191 ? -7.712 16.834 5.804 1.00 69.94 191 ARG A CA 1
ATOM 1497 C C . ARG A 1 191 ? -7.735 15.336 5.525 1.00 69.94 191 ARG A C 1
ATOM 1499 O O . ARG A 1 191 ? -8.737 14.859 4.990 1.00 69.94 191 ARG A O 1
ATOM 1506 N N . GLU A 1 192 ? -6.673 14.614 5.855 1.00 80.75 192 GLU A N 1
ATOM 1507 C CA . GLU A 1 192 ? -6.631 13.166 5.667 1.00 80.75 192 GLU A CA 1
ATOM 1508 C C . GLU A 1 192 ? -7.392 12.461 6.802 1.00 80.75 192 GLU A C 1
ATOM 1510 O O . GLU A 1 192 ? -7.456 12.939 7.936 1.00 80.75 192 GLU A O 1
ATOM 1515 N N . LYS A 1 193 ? -8.040 11.344 6.468 1.00 91.06 193 LYS A N 1
ATOM 1516 C CA . LYS A 1 193 ? -8.835 10.536 7.398 1.00 91.06 193 LYS A CA 1
ATOM 1517 C C . LYS A 1 193 ? -8.433 9.080 7.261 1.00 91.06 193 LYS A C 1
ATOM 1519 O O . LYS A 1 193 ? -8.231 8.612 6.139 1.00 91.06 193 LYS A O 1
ATOM 1524 N N . VAL A 1 194 ? -8.401 8.362 8.378 1.00 94.12 194 VAL A N 1
ATOM 1525 C CA . VAL A 1 194 ? -8.269 6.900 8.353 1.00 94.12 194 VAL A CA 1
ATOM 1526 C C . VAL A 1 194 ? -9.623 6.285 8.018 1.00 94.12 194 VAL A C 1
ATOM 1528 O O . VAL A 1 194 ? -10.655 6.734 8.517 1.00 94.12 194 VAL A O 1
ATOM 1531 N N . THR A 1 195 ? -9.616 5.274 7.152 1.00 96.44 195 THR A N 1
ATOM 1532 C CA . THR A 1 195 ? -10.801 4.440 6.918 1.00 96.44 195 THR A CA 1
ATOM 1533 C C . THR A 1 195 ? -10.782 3.301 7.927 1.00 96.44 195 THR A C 1
ATOM 1535 O O . THR A 1 195 ? -9.824 2.531 7.940 1.00 96.44 195 THR A O 1
ATOM 1538 N N . PHE A 1 196 ? -11.802 3.183 8.771 1.00 97.06 196 PHE A N 1
ATOM 1539 C CA . PHE A 1 196 ? -11.884 2.059 9.706 1.00 97.06 196 PHE A CA 1
ATOM 1540 C C . PHE A 1 196 ? -12.793 0.976 9.148 1.00 97.06 196 PHE A C 1
ATOM 1542 O O . PHE A 1 196 ? -13.981 1.183 8.918 1.00 97.06 196 PHE A O 1
ATOM 1549 N N . GLU A 1 197 ? -12.225 -0.203 8.940 1.00 97.06 197 GLU A N 1
ATOM 1550 C CA . GLU A 1 197 ? -12.962 -1.353 8.449 1.00 97.06 197 GLU A CA 1
ATOM 1551 C C . GLU A 1 197 ? -13.573 -2.115 9.621 1.00 97.06 197 GLU A C 1
ATOM 1553 O O . GLU A 1 197 ? -12.918 -2.434 10.623 1.00 97.06 197 GLU A O 1
ATOM 1558 N N . TYR A 1 198 ? -14.852 -2.446 9.482 1.00 97.50 198 TYR A N 1
ATOM 1559 C CA . TYR A 1 198 ? -15.623 -3.113 10.516 1.00 97.50 198 TYR A CA 1
ATOM 1560 C C . TYR A 1 198 ? -16.509 -4.181 9.880 1.00 97.50 198 TYR A C 1
ATOM 1562 O O . TYR A 1 198 ? -17.569 -3.882 9.334 1.00 97.50 198 TYR A O 1
ATOM 1570 N N . VAL A 1 199 ? -16.054 -5.434 9.922 1.00 97.00 199 VAL A N 1
ATOM 1571 C CA . VAL A 1 199 ? -16.886 -6.565 9.508 1.00 97.00 199 VAL A CA 1
ATOM 1572 C C . VAL A 1 199 ? -18.027 -6.734 10.507 1.00 97.00 199 VAL A C 1
ATOM 1574 O O . VAL A 1 199 ? -17.801 -6.651 11.710 1.00 97.00 199 VAL A O 1
ATOM 1577 N N . LEU A 1 200 ? -19.246 -6.960 10.022 1.00 97.75 200 LEU A N 1
ATOM 1578 C CA . LEU A 1 200 ? -20.395 -7.255 10.873 1.00 97.75 200 LEU A CA 1
ATOM 1579 C C . LEU A 1 200 ? -20.541 -8.768 11.007 1.00 97.75 200 LEU A C 1
ATOM 1581 O O . LEU A 1 200 ? -20.820 -9.468 10.034 1.00 97.75 200 LEU A O 1
ATOM 1585 N N . LEU A 1 201 ? -20.327 -9.260 12.220 1.00 97.44 201 LEU A N 1
ATOM 1586 C CA . LEU A 1 201 ? -20.431 -10.660 12.595 1.00 97.44 201 LEU A CA 1
ATOM 1587 C C . LEU A 1 201 ? -21.679 -10.840 13.456 1.00 97.44 201 LEU A C 1
ATOM 1589 O O . LEU A 1 201 ? -21.787 -10.256 14.538 1.00 97.44 201 LEU A O 1
ATOM 1593 N N . ALA A 1 202 ? -22.604 -11.658 12.952 1.00 97.88 202 ALA A N 1
ATOM 1594 C CA . ALA A 1 202 ? -23.917 -11.867 13.545 1.00 97.88 202 ALA A CA 1
ATOM 1595 C C . ALA A 1 202 ? -23.817 -12.323 15.009 1.00 97.88 202 ALA A C 1
ATOM 1597 O O . ALA A 1 202 ? -23.249 -13.378 15.293 1.00 97.88 202 ALA A O 1
ATOM 1598 N N . GLY A 1 203 ? -24.377 -11.532 15.928 1.00 96.56 203 GLY A N 1
ATOM 1599 C CA . GLY A 1 203 ? -24.389 -11.824 17.365 1.00 96.56 203 GLY A CA 1
ATOM 1600 C C . GLY A 1 203 ? -23.035 -11.679 18.066 1.00 96.56 203 GLY A C 1
ATOM 1601 O O . GLY A 1 203 ? -22.910 -12.095 19.216 1.00 96.56 203 GLY A O 1
ATOM 1602 N N . VAL A 1 204 ? -22.024 -11.117 17.397 1.00 98.00 204 VAL A N 1
ATOM 1603 C CA . VAL A 1 204 ? -20.663 -10.989 17.939 1.00 98.00 204 VAL A CA 1
ATOM 1604 C C . VAL A 1 204 ? -20.289 -9.527 18.136 1.00 98.00 204 VAL A C 1
ATOM 1606 O O . VAL A 1 204 ? -19.967 -9.122 19.246 1.00 98.00 204 VAL A O 1
ATOM 1609 N N . ASN A 1 205 ? -20.336 -8.717 17.078 1.00 97.94 205 ASN A N 1
ATOM 1610 C CA . ASN A 1 205 ? -19.868 -7.327 17.113 1.00 97.94 205 ASN A CA 1
ATOM 1611 C C . ASN A 1 205 ? -20.878 -6.340 16.492 1.00 97.94 205 ASN A C 1
ATOM 1613 O O . ASN A 1 205 ? -20.520 -5.206 16.175 1.00 97.94 205 ASN A O 1
ATOM 1617 N N . ASP A 1 206 ? -22.136 -6.765 16.346 1.00 98.06 206 ASP A N 1
ATOM 1618 C CA . ASP A 1 206 ? -23.198 -6.103 15.573 1.00 98.06 206 ASP A CA 1
ATOM 1619 C C . ASP A 1 206 ? -24.345 -5.518 16.426 1.00 98.06 206 ASP A C 1
ATOM 1621 O O . ASP A 1 206 ? -25.291 -4.944 15.890 1.00 98.06 206 ASP A O 1
ATOM 1625 N N . GLN A 1 207 ? -24.270 -5.638 17.754 1.00 97.94 207 GLN A N 1
ATOM 1626 C CA . GLN A 1 207 ? -25.276 -5.104 18.681 1.00 97.94 207 GLN A CA 1
ATOM 1627 C C . GLN A 1 207 ? -25.230 -3.565 18.840 1.00 97.94 207 GLN A C 1
ATOM 1629 O O . GLN A 1 207 ? -24.166 -2.951 18.687 1.00 97.94 207 GLN A O 1
ATOM 1634 N N . PRO A 1 208 ? -26.351 -2.908 19.217 1.00 98.00 208 PRO A N 1
ATOM 1635 C CA . PRO A 1 208 ? -26.402 -1.455 19.426 1.00 98.00 208 PRO A CA 1
ATOM 1636 C C . PRO A 1 208 ? -25.393 -0.916 20.455 1.00 98.00 208 PRO A C 1
ATOM 1638 O O . PRO A 1 208 ? -24.890 0.207 20.295 1.00 98.00 208 PRO A O 1
ATOM 1641 N N . GLU A 1 209 ? -25.054 -1.688 21.497 1.00 97.88 209 GLU A N 1
ATOM 1642 C CA . GLU A 1 209 ? -24.004 -1.290 22.441 1.00 97.88 209 GLU A CA 1
ATOM 1643 C C . GLU A 1 209 ? -22.627 -1.167 21.774 1.00 97.88 209 GLU A C 1
ATOM 1645 O O . GLU A 1 209 ? -21.904 -0.207 22.055 1.00 97.88 209 GLU A O 1
ATOM 1650 N N . HIS A 1 210 ? -22.290 -2.063 20.841 1.00 98.19 210 HIS A N 1
ATOM 1651 C CA . HIS A 1 210 ? -21.020 -2.042 20.118 1.00 98.19 210 HIS A CA 1
ATOM 1652 C C . HIS A 1 210 ? -20.923 -0.800 19.237 1.00 98.19 210 HIS A C 1
ATOM 1654 O O . HIS A 1 210 ? -19.905 -0.111 19.262 1.00 98.19 210 HIS A O 1
ATOM 1660 N N . ALA A 1 211 ? -22.005 -0.446 18.539 1.00 97.44 211 ALA A N 1
ATOM 1661 C CA . ALA A 1 211 ? -22.072 0.791 17.764 1.00 97.44 211 ALA A CA 1
ATOM 1662 C C . ALA A 1 211 ? -21.868 2.035 18.649 1.00 97.44 211 ALA A C 1
ATOM 1664 O O . ALA A 1 211 ? -21.131 2.951 18.284 1.00 97.44 211 ALA A O 1
ATOM 1665 N N . SER A 1 212 ? -22.463 2.056 19.846 1.00 98.00 212 SER A N 1
ATOM 1666 C CA . SER A 1 212 ? -22.301 3.160 20.803 1.00 98.00 212 SER A CA 1
ATOM 1667 C C . SER A 1 212 ? -20.873 3.272 21.345 1.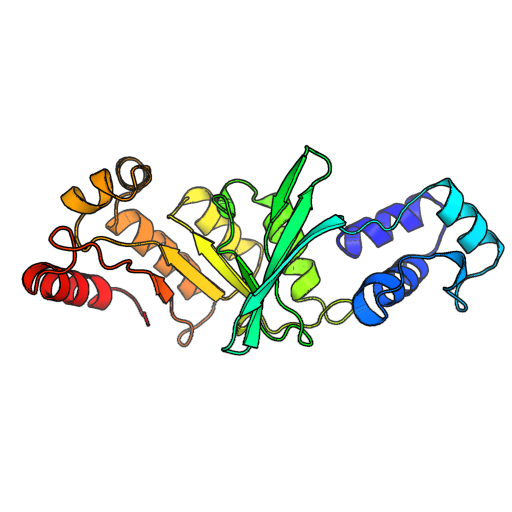00 98.00 212 SER A C 1
ATOM 1669 O O . SER A 1 212 ? -20.361 4.381 21.517 1.00 98.00 212 SER A O 1
ATOM 1671 N N . GLN A 1 213 ? -20.219 2.142 21.622 1.00 98.00 213 GLN A N 1
ATOM 1672 C CA . GLN A 1 213 ? -18.816 2.097 22.037 1.00 98.00 213 GLN A CA 1
ATOM 1673 C C . GLN A 1 213 ? -17.887 2.536 20.897 1.00 98.00 213 GLN A C 1
ATOM 1675 O O . GLN A 1 213 ? -17.050 3.415 21.103 1.00 98.00 213 GLN A O 1
ATOM 1680 N N . LEU A 1 214 ? -18.102 2.024 19.681 1.00 97.31 214 LEU A N 1
ATOM 1681 C CA . LEU A 1 214 ? -17.342 2.408 18.492 1.00 97.31 214 LEU A CA 1
ATOM 1682 C C . LEU A 1 214 ? -17.470 3.908 18.212 1.00 97.31 214 LEU A C 1
ATOM 1684 O O . LEU A 1 214 ? -16.471 4.581 17.983 1.00 97.31 214 LEU A O 1
ATOM 1688 N N . ALA A 1 215 ? -18.678 4.468 18.303 1.00 96.62 215 ALA A N 1
ATOM 1689 C CA . ALA A 1 215 ? -18.903 5.899 18.110 1.00 96.62 215 ALA A CA 1
ATOM 1690 C C . ALA A 1 215 ? -18.164 6.759 19.148 1.00 96.62 215 ALA A C 1
ATOM 1692 O O . ALA A 1 215 ? -17.735 7.867 18.830 1.00 96.62 215 ALA A O 1
ATOM 1693 N N . LYS A 1 216 ? -18.006 6.281 20.390 1.00 96.44 216 LYS A N 1
ATOM 1694 C CA . LYS A 1 216 ? -17.182 6.964 21.402 1.00 96.44 216 LYS A CA 1
ATOM 1695 C C . LYS A 1 216 ? -15.700 6.878 21.053 1.00 96.44 216 LYS A C 1
ATOM 1697 O O . LYS A 1 216 ? -15.017 7.891 21.148 1.00 96.44 216 LYS A O 1
ATOM 1702 N N . LEU A 1 217 ? -15.238 5.707 20.620 1.00 95.25 217 LEU A N 1
ATOM 1703 C CA . LEU A 1 217 ? -13.853 5.479 20.223 1.00 95.25 217 LEU A CA 1
ATOM 1704 C C . LEU A 1 217 ? -13.459 6.357 19.027 1.00 95.25 217 LEU A C 1
ATOM 1706 O O . LEU A 1 217 ? -12.463 7.062 19.083 1.00 95.25 217 LEU A O 1
ATOM 1710 N N . MET A 1 218 ? -14.282 6.399 17.978 1.00 94.44 218 MET A N 1
ATOM 1711 C CA . MET A 1 218 ? -13.990 7.148 16.748 1.00 94.44 218 MET A CA 1
ATOM 1712 C C . MET A 1 218 ? -14.002 8.671 16.922 1.00 94.44 218 MET A C 1
ATOM 1714 O O . MET A 1 218 ? -13.492 9.382 16.063 1.00 94.44 218 MET A O 1
ATOM 1718 N N . LYS A 1 219 ? -14.524 9.206 18.037 1.00 93.62 219 LYS A N 1
ATOM 1719 C CA . LYS A 1 219 ? -14.430 10.647 18.339 1.00 93.62 219 LYS A CA 1
ATOM 1720 C C . LYS A 1 219 ? -13.001 11.118 18.585 1.00 93.62 219 LYS A C 1
ATOM 1722 O O . LYS A 1 219 ? -12.762 12.321 18.519 1.00 93.62 219 LYS A O 1
ATOM 1727 N N . THR A 1 220 ? -12.078 10.212 18.899 1.00 90.94 220 THR A N 1
ATOM 1728 C CA . THR A 1 220 ? -10.690 10.580 19.185 1.00 90.94 220 THR A CA 1
ATOM 1729 C C . THR A 1 220 ? -9.886 10.843 17.916 1.00 90.94 220 THR A C 1
ATOM 1731 O O . THR A 1 220 ? -8.934 11.609 17.987 1.00 90.94 220 THR A O 1
ATOM 1734 N N . ILE A 1 221 ? -10.296 10.304 16.758 1.00 91.31 221 ILE A N 1
ATOM 1735 C CA . ILE A 1 221 ? -9.520 10.338 15.513 1.00 91.31 221 ILE A CA 1
ATOM 1736 C C . ILE A 1 221 ? -10.355 10.764 14.290 1.00 91.31 221 ILE A C 1
ATOM 1738 O O . ILE A 1 221 ? -11.479 10.288 14.107 1.00 91.31 221 ILE A O 1
ATOM 1742 N N . PRO A 1 222 ? -9.823 11.614 13.385 1.00 89.81 222 PRO A N 1
ATOM 1743 C CA . PRO A 1 222 ? -10.465 11.898 12.105 1.00 89.81 222 PRO A CA 1
ATOM 1744 C C . PRO A 1 222 ? -10.630 10.626 11.264 1.00 89.81 222 PRO A C 1
ATOM 1746 O O . PRO A 1 222 ? -9.672 10.079 10.713 1.00 89.81 222 PRO A O 1
ATOM 1749 N N . SER A 1 223 ? -11.871 10.167 11.150 1.00 90.19 223 SER A N 1
ATOM 1750 C CA . SER A 1 223 ? -12.213 8.881 10.546 1.00 90.19 223 SER A CA 1
ATOM 1751 C C . SER A 1 223 ? -13.368 8.992 9.550 1.00 90.19 223 SER A C 1
ATOM 1753 O O . SER A 1 223 ? -14.096 9.999 9.503 1.00 90.19 223 SER A O 1
ATOM 1755 N N . LYS A 1 224 ? -13.481 7.975 8.697 1.00 84.31 224 LYS A N 1
ATOM 1756 C CA . LYS A 1 224 ? -14.637 7.701 7.844 1.00 84.31 224 LYS A CA 1
ATOM 1757 C C . LYS A 1 224 ? -14.908 6.202 7.783 1.00 84.31 224 LYS A C 1
ATOM 1759 O O . LYS A 1 224 ? -13.945 5.429 8.005 1.00 84.31 224 LYS A O 1
#

Foldseek 3Di:
DFLVVLLVVCVVVVHHSVVSLLVLLCCFVVVDFQLVPSVVDDPVVSVVCVVVHGDDDFQFPDWDADPVQFIWTWGQDPVGHTWTDHDDLQQAAEAPIPDFDLVVQPVSLSVVSQCCDPSGSVHDLARYEYEHCAPLVSLLVCLVRDRHAYEYAQQFLALVLCCVVRVCCVVQPPVNRVVSVVSSVVSPDDPHAYEYDHDDDPPRQPDPVRVVSNVVSCVVGRHD

Secondary structure (DSSP, 8-state):
--HHHHHHHHHHTT--HHHHHHHHHHHHTS----GGG-TTS-HHHHHHHHHH----PPEEEEEEE-TTS-EEEEEEPTTS-EE---SSS---EEE-SSS-GGGSHHHHHHHHHHHH-TTTT---TTTEEEEES--HHHHHHHHHH---EEEEE---SSHHHHHHH-GGGGTS-HHHHHHHHHHHHHTT-TT--BEEE----TTTT-SHHHHHHHHHHHTTS-B-

pLDDT: mean 90.43, std 11.49, range [39.62, 98.56]

Sequence (224 aa):
MPLEQMKSWFSEKGEPAFRAVQVYKWVHQAGVDDFSAMTNLSKKLRERLIIEAEIKAPDVVMDQPSSDGTRKWLFRLHDGQCIEVNERPVTNVVMMGMGEPLLNYDNVVNAMGMMLDDLAYGLSRRRVTVSTSGVVPALNRLGDDIEVALAVSLHAPNDELRDQLVPLNKKYPIDVLLAACHKYLDSRGNREKVTFEYVLLAGVNDQPEHASQLAKLMKTIPSK

InterPro domains:
  IPR007197 Radical SAM [PF04055] (87-210)
  IPR007197 Radical SAM [PS51918] (1-224)
  IPR013785 Aldolase-type TIM barrel [G3DSA:3.20.20.70] (84-224)
  IPR040072 Methyltransferase (Class A) [PTHR30544] (87-223)
  IPR048641 Dual-specificity RNA methyltransferase RlmN, N-terminal domain [PF21016] (3-55)
  IPR058240 Radical SAM superfamily [SSF102114] (86-220)

Organism: NCBI:txid163714